Protein 2ASU (pdb70)

Sequence (229 aa):
CGKRVVGGHPGNSPWTVSLRNRQGQHFCGGSLVKEQWILTARQCFSSCHMPLTGYEVWLGTLFQNPQHGEPSLQRVPVAKMVCGPSGSQLVLLKLERSVTLNQRVALICLPPEWYVVPPGTKCEIAGWGETKGTGNDTVLNVALLNVISNQECNIKHRGRVRESEMCTEGLLAPVGACEGDYGGPLACFTHNSWVLEGIIIPNRVCARSRWPAVFTRVSVFVDWIHKVM

InterPro domains:
  IPR000001 Kringle [PF00051] (110-186)
  IPR000001 Kringle [PF00051] (191-268)
  IPR000001 Kringle [PF00051] (283-361)
  IPR000001 Kringle [PF00051] (370-448)
  IPR000001 Kringle [PS50070] (109-186)
  IPR000001 Kringle [PS50070] (190-268)
  IPR000001 Kringle [PS50070] (282-361)
  IPR000001 Kringle [PS50070] (369-448)
  IPR000001 Kringle [SM00130] (108-188)
  IPR000001 Kringle [SM00130] (189-270)
  IPR000001 Kringle [SM00130] (281-363)
  IPR000001 Kringle [SM00130] (368-450)
  IPR000001 Kringle [cd00108] (108-186)
  IPR000001 Kringle [cd00108] (188-268)
  IPR000001 Kringle [cd00108] (280-361)
  IPR000001 Kringle [cd00108] (368-449)
  IPR001254 Serine proteases, trypsin domain [PF00089] (489-704)
  IPR001254 Serine proteases, trypsin domain [PS50240] (484-709)
  IPR001254 Serine proteases, trypsin domain [SM00020] (483-704)
  IPR001254 Serine proteases, trypsin domain [cd00190] (484-707)

B-factor: mean 28.61, std 11.09, range [10.32, 64.09]

Solvent-accessible surface area: 10215 Å² total; per-residue (Å²): 106,4,76,125,1,2,36,23,107,96,17,80,6,11,0,6,0,2,2,3,30,120,131,31,104,26,54,6,1,0,0,0,11,98,59,61,14,0,0,0,0,76,82,15,12,98,44,42,167,24,101,27,107,44,30,40,0,14,3,9,12,68,102,30,103,11,74,122,73,57,130,28,21,26,97,3,40,12,50,103,22,37,33,16,55,122,49,1,39,1,0,0,3,67,2,114,129,55,9,84,77,77,99,89,0,16,26,1,14,37,4,87,80,164,57,94,4,61,84,39,20,124,4,24,0,1,2,10,4,100,10,116,84,63,44,92,29,76,29,4,6,8,6,80,4,32,4,16,40,22,151,99,0,33,126,119,26,198,54,135,13,158,151,20,19,0,0,0,78,17,37,140,59,74,27,4,19,2,46,18,0,49,0,0,1,0,1,0,107,17,146,139,32,40,17,0,2,0,0,2,8,44,46,103,58,35,19,148,43,141,31,9,27,14,6,0,19,0,0,34,19,3,63,43,0,106,162,42,62

Structure (mmCIF, N/CA/C/O backbone):
data_2ASU
#
_entry.id   2ASU
#
_cell.length_a   75.676
_cell.length_b   75.848
_cell.length_c   47.973
_cell.angle_alpha   90.00
_cell.angle_beta   90.00
_cell.angle_gamma   90.00
#
_symmetry.space_group_name_H-M   'P 21 21 21'
#
loop_
_entity.id
_entity.type
_entity.pdbx_description
1 polymer 'Hepatocyte growth factor-like protein'
2 polymer 'Hepatocyte growth factor-like protein'
3 water water
#
loop_
_atom_site.group_PDB
_atom_site.id
_atom_site.type_symbol
_atom_site.label_atom_id
_atom_site.label_alt_id
_atom_site.label_comp_id
_atom_site.label_asym_id
_atom_site.label_entity_id
_atom_site.label_seq_id
_atom_site.pdbx_PDB_ins_code
_atom_site.Cartn_x
_atom_site.Cartn_y
_atom_site.Cartn_z
_atom_site.occupancy
_atom_site.B_iso_or_equiv
_atom_site.auth_seq_id
_atom_site.auth_comp_id
_atom_site.auth_asym_id
_atom_site.auth_atom_id
_atom_site.pdbx_PDB_model_num
ATOM 1 N N . CYS A 1 4 ? 61.714 49.409 5.432 1.00 34.77 468 CYS A N 1
ATOM 2 C CA . CYS A 1 4 ? 62.145 50.868 5.507 1.00 30.69 468 CYS A CA 1
ATOM 3 C C . CYS A 1 4 ? 61.157 51.760 6.243 1.00 29.00 468 CYS A C 1
ATOM 4 O O . CYS A 1 4 ? 59.952 51.517 6.273 1.00 28.91 468 CYS A O 1
ATOM 7 N N . GLY A 1 5 ? 61.669 52.827 6.832 1.00 29.49 469 GLY A N 1
ATOM 8 C CA . GLY A 1 5 ? 60.825 53.936 7.245 1.00 33.17 469 GLY A CA 1
ATOM 9 C C . GLY A 1 5 ? 60.062 53.654 8.520 1.00 32.65 469 GLY A C 1
ATOM 10 O O . GLY A 1 5 ? 58.985 54.172 8.729 1.00 29.89 469 GLY A O 1
ATOM 11 N N . LYS A 1 6 ? 60.623 52.801 9.370 1.00 35.57 470 LYS A N 1
ATOM 12 C CA . LYS A 1 6 ? 60.069 52.587 10.696 1.00 37.59 470 LYS A CA 1
ATOM 13 C C . LYS A 1 6 ? 61.097 53.067 11.734 1.00 38.29 470 LYS A C 1
ATOM 14 O O . LYS A 1 6 ? 62.329 52.844 11.610 1.00 41.72 470 LYS A O 1
ATOM 16 N N . ARG A 1 7 ? 60.604 53.752 12.747 1.00 40.70 471 ARG A N 1
ATOM 17 C CA . ARG A 1 7 ? 61.445 54.211 13.850 1.00 45.73 471 ARG A CA 1
ATOM 18 C C . ARG A 1 7 ? 60.912 53.647 15.156 1.00 45.70 471 ARG A C 1
ATOM 19 O O . ARG A 1 7 ? 59.803 53.125 15.156 1.00 45.37 471 ARG A O 1
ATOM 27 N N . VAL B 2 1 ? 72.051 72.163 13.331 1.00 25.66 484 VAL B N 1
ATOM 28 C CA . VAL B 2 1 ? 70.615 72.564 13.225 1.00 27.24 484 VAL B CA 1
ATOM 29 C C . VAL B 2 1 ? 70.418 73.652 14.260 1.00 25.44 484 VAL B C 1
ATOM 30 O O . VAL B 2 1 ? 70.822 73.502 15.420 1.00 30.59 484 VAL B O 1
ATOM 34 N N . VAL B 2 2 ? 69.832 74.754 13.811 1.00 23.10 485 VAL B N 1
ATOM 35 C CA . VAL B 2 2 ? 69.557 75.893 14.665 1.00 24.10 485 VAL B CA 1
ATOM 36 C C . VAL B 2 2 ? 68.147 75.770 15.178 1.00 24.65 485 VAL B C 1
ATOM 37 O O . VAL B 2 2 ? 67.244 75.390 14.429 1.00 24.16 485 VAL B O 1
ATOM 41 N N . GLY B 2 3 ? 67.953 76.053 16.464 1.00 27.95 486 GLY B N 1
ATOM 42 C CA . GLY B 2 3 ? 66.612 76.128 17.037 1.00 24.67 486 GLY B CA 1
ATOM 43 C C . GLY B 2 3 ? 65.982 74.774 17.357 1.00 28.60 486 GLY B C 1
ATOM 44 O O . GLY B 2 3 ? 64.805 74.727 17.699 1.00 26.37 486 GLY B O 1
ATOM 45 N N . GLY B 2 4 ? 66.768 73.692 17.296 1.00 24.28 487 GLY B N 1
ATOM 46 C CA . GLY B 2 4 ? 66.228 72.367 17.483 1.00 22.53 487 GLY B CA 1
ATOM 47 C C . GLY B 2 4 ? 66.552 71.863 18.868 1.00 31.08 487 GLY B C 1
ATOM 48 O O . GLY B 2 4 ? 66.812 72.662 19.786 1.00 32.46 487 GLY B O 1
ATOM 49 N N . HIS B 2 5 ? 66.560 70.543 18.995 1.00 25.75 488 HIS B N 1
ATOM 50 C CA . HIS B 2 5 ? 66.853 69.879 20.251 1.00 31.10 488 HIS B CA 1
ATOM 51 C C . HIS B 2 5 ? 67.494 68.517 19.978 1.00 31.12 488 HIS B C 1
ATOM 52 O O . HIS B 2 5 ? 67.283 67.930 18.892 1.00 22.62 488 HIS B O 1
ATOM 59 N N . PRO B 2 6 ? 68.241 68.006 20.956 1.00 30.99 489 PRO B N 1
ATOM 60 C CA . PRO B 2 6 ? 68.836 66.660 20.836 1.00 32.07 489 PRO B CA 1
ATOM 61 C C . PRO B 2 6 ? 67.764 65.613 20.516 1.00 28.76 489 PRO B C 1
ATOM 62 O O . PRO B 2 6 ? 66.700 65.618 21.127 1.00 36.43 489 PRO B O 1
ATOM 66 N N . GLY B 2 7 ? 68.012 64.787 19.506 1.00 28.15 490 GLY B N 1
ATOM 67 C CA . GLY B 2 7 ? 67.073 63.750 19.128 1.00 28.86 490 GLY B CA 1
ATOM 68 C C . GLY B 2 7 ? 67.748 62.595 18.414 1.00 29.74 490 GLY B C 1
ATOM 69 O O . GLY B 2 7 ? 68.932 62.617 18.140 1.00 32.31 490 GLY B O 1
ATOM 70 N N . ASN B 2 8 ? 66.979 61.589 18.080 1.00 30.16 491 ASN B N 1
ATOM 71 C CA . ASN B 2 8 ? 67.517 60.504 17.277 1.00 35.82 491 ASN B CA 1
ATOM 72 C C . ASN B 2 8 ? 66.848 60.495 15.899 1.00 32.73 491 ASN B C 1
ATOM 73 O O . ASN B 2 8 ? 65.698 60.902 15.730 1.00 38.60 491 ASN B O 1
ATOM 78 N N . SER B 2 9 ? 67.607 60.041 14.918 1.00 27.34 492 SER B N 1
ATOM 79 C CA . SER B 2 9 ? 67.171 59.959 13.542 1.00 24.20 492 SER B CA 1
ATOM 80 C C . SER B 2 9 ? 68.007 58.824 12.981 1.00 20.47 492 SER B C 1
ATOM 81 O O . SER B 2 9 ? 69.156 59.031 12.636 1.00 27.18 492 SER B O 1
ATOM 84 N N . PRO B 2 10 ? 67.483 57.616 12.923 1.00 23.00 493 PRO B N 1
ATOM 85 C CA . PRO B 2 10 ? 68.327 56.431 12.637 1.00 22.76 493 PRO B CA 1
ATOM 86 C C . PRO B 2 10 ? 68.767 56.259 11.182 1.00 23.93 493 PRO B C 1
ATOM 87 O O . PRO B 2 10 ? 69.646 55.440 10.870 1.00 22.17 493 PRO B O 1
ATOM 91 N N . TRP B 2 11 ? 68.196 57.062 10.294 1.00 20.60 494 TRP B N 1
ATOM 92 C CA . TRP B 2 11 ? 68.614 57.139 8.887 1.00 15.61 494 TRP B CA 1
ATOM 93 C C . TRP B 2 11 ? 69.596 58.290 8.585 1.00 19.09 494 TRP B C 1
ATOM 94 O O . TRP B 2 11 ? 70.055 58.424 7.449 1.00 19.74 494 TRP B O 1
ATOM 105 N N . THR B 2 12 ? 69.915 59.141 9.560 1.00 15.48 495 THR B N 1
ATOM 106 C CA . THR B 2 12 ? 70.882 60.193 9.367 1.00 15.13 495 THR B CA 1
ATOM 107 C C . THR B 2 12 ? 72.294 59.688 9.682 1.00 18.66 495 THR B C 1
ATOM 108 O O . THR B 2 12 ? 72.469 59.034 10.683 1.00 20.88 495 THR B O 1
ATOM 112 N N . VAL B 2 13 ? 73.240 59.999 8.812 1.00 17.97 496 VAL B N 1
ATOM 113 C CA . VAL B 2 13 ? 74.646 59.557 8.935 1.00 17.07 496 VAL B CA 1
ATOM 114 C C . VAL B 2 13 ? 75.575 60.740 8.868 1.00 20.80 496 VAL B C 1
ATOM 115 O O . VAL B 2 13 ? 75.217 61.810 8.381 1.00 16.84 496 VAL B O 1
ATOM 119 N N . SER B 2 14 ? 76.792 60.563 9.391 1.00 18.01 497 SER B N 1
ATOM 120 C CA . SER B 2 14 ? 77.783 61.586 9.392 1.00 14.80 497 SER B CA 1
ATOM 121 C C . SER B 2 14 ? 78.877 61.244 8.382 1.00 22.36 497 SER B C 1
ATOM 122 O O . SER B 2 14 ? 79.428 60.13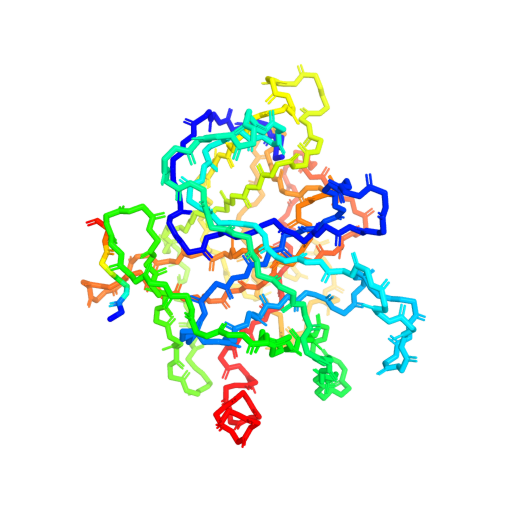6 8.430 1.00 21.65 497 SER B O 1
ATOM 125 N N . LEU B 2 15 ? 79.173 62.175 7.494 1.00 18.83 498 LEU B N 1
ATOM 126 C CA . LEU B 2 15 ? 80.255 62.038 6.511 1.00 23.98 498 LEU B CA 1
ATOM 127 C C . LEU B 2 15 ? 81.545 62.536 7.150 1.00 24.79 498 LEU B C 1
ATOM 128 O O . LEU B 2 15 ? 81.567 63.607 7.690 1.00 21.64 498 LEU B O 1
ATOM 133 N N . ARG B 2 16 ? 82.608 61.737 7.073 1.00 25.06 499 ARG B N 1
ATOM 134 C CA . ARG B 2 16 ? 83.877 62.019 7.737 1.00 26.26 499 ARG B CA 1
ATOM 135 C C . ARG B 2 16 ? 85.033 62.139 6.728 1.00 23.77 499 ARG B C 1
ATOM 136 O O . ARG B 2 16 ? 85.113 61.337 5.795 1.00 26.97 499 ARG B O 1
ATOM 144 N N . ASN B 2 17 ? 85.857 63.165 6.908 1.00 28.05 500 ASN B N 1
ATOM 145 C CA . ASN B 2 17 ? 86.956 63.474 5.998 1.00 29.77 500 ASN B CA 1
ATOM 146 C C . ASN B 2 17 ? 88.187 62.651 6.395 1.00 34.93 500 ASN B C 1
ATOM 147 O O . ASN B 2 17 ? 88.060 61.656 7.125 1.00 28.35 500 ASN B O 1
ATOM 152 N N . ARG B 2 18 ? 89.349 63.026 5.869 1.00 36.58 501 ARG B N 1
ATOM 153 C CA . ARG B 2 18 ? 90.572 62.277 6.138 1.00 41.15 501 ARG B CA 1
ATOM 154 C C . ARG B 2 18 ? 91.000 62.406 7.589 1.00 39.70 501 ARG B C 1
ATOM 155 O O . ARG B 2 18 ? 91.481 61.449 8.190 1.00 47.11 501 ARG B O 1
ATOM 163 N N . GLN B 2 19 ? 90.802 63.590 8.150 1.00 41.16 502 GLN B N 1
ATOM 164 C CA . GLN B 2 19 ? 91.115 63.846 9.557 1.00 41.11 502 GLN B CA 1
ATOM 165 C C . GLN B 2 19 ? 90.059 63.315 10.560 1.00 43.31 502 GLN B C 1
ATOM 166 O O . GLN B 2 19 ? 90.073 63.726 11.721 1.00 45.35 502 GLN B O 1
ATOM 172 N N . GLY B 2 20 ? 89.190 62.391 10.124 1.00 40.55 503 GLY B N 1
ATOM 173 C CA . GLY B 2 20 ? 88.134 61.797 10.935 1.00 37.58 503 GLY B CA 1
ATOM 174 C C . GLY B 2 20 ? 87.015 62.757 11.373 1.00 34.07 503 GLY B C 1
ATOM 175 O O . GLY B 2 20 ? 86.213 62.416 12.245 1.00 33.94 503 GLY B O 1
ATOM 176 N N . GLN B 2 21 ? 86.961 63.933 10.771 1.00 32.32 504 GLN B N 1
ATOM 177 C CA . GLN B 2 21 ? 86.037 64.982 11.170 1.00 33.09 504 GLN B CA 1
ATOM 178 C C . GLN B 2 21 ? 84.743 64.932 10.362 1.00 33.15 504 GLN B C 1
ATOM 179 O O . GLN B 2 21 ? 84.768 64.688 9.155 1.00 29.29 504 GLN B O 1
ATOM 185 N N . HIS B 2 22 ? 83.642 65.183 11.070 1.00 33.80 505 HIS B N 1
ATOM 186 C CA . HIS B 2 22 ? 82.344 65.465 10.474 1.00 28.93 505 HIS B CA 1
ATOM 187 C C . HIS B 2 22 ? 82.403 66.677 9.563 1.00 27.16 505 HIS B C 1
ATOM 188 O O . HIS B 2 22 ? 82.864 67.758 9.972 1.00 29.10 505 HIS B O 1
ATOM 195 N N . PHE B 2 23 ? 81.930 66.538 8.321 1.00 26.07 506 PHE B N 1
ATOM 196 C CA . PHE B 2 23 ? 81.771 67.692 7.415 1.00 24.17 506 PHE B CA 1
ATOM 197 C C . PHE B 2 23 ? 80.366 67.865 6.753 1.00 20.29 506 PHE B C 1
ATOM 198 O O . PHE B 2 23 ? 80.094 68.901 6.192 1.00 24.69 506 PHE B O 1
ATOM 206 N N . CYS B 2 24 ? 79.541 66.834 6.798 1.00 21.40 507 CYS B N 1
ATOM 207 C CA . CYS B 2 24 ? 78.243 66.846 6.144 1.00 21.92 507 CYS B CA 1
ATOM 208 C C . CYS B 2 24 ? 77.422 65.698 6.643 1.00 23.06 507 CYS B C 1
ATOM 209 O O . CYS B 2 24 ? 77.900 64.748 7.274 1.00 21.01 507 CYS B O 1
ATOM 212 N N . GLY B 2 25 ? 76.144 65.786 6.346 1.00 19.68 508 GLY B N 1
ATOM 213 C CA . GLY B 2 25 ? 75.226 64.753 6.681 1.00 13.47 508 GLY B CA 1
ATOM 214 C C . GLY B 2 25 ? 74.953 63.885 5.480 1.00 12.76 508 GLY B C 1
ATOM 215 O O . GLY B 2 25 ? 75.427 64.161 4.369 1.00 19.42 508 GLY B O 1
ATOM 216 N N . GLY B 2 26 ? 74.179 62.846 5.712 1.00 16.21 509 GLY B N 1
ATOM 217 C CA . GLY B 2 26 ? 73.721 61.972 4.680 1.00 16.89 509 GLY B CA 1
ATOM 218 C C . GLY B 2 26 ? 72.529 61.177 5.147 1.00 14.35 509 GLY B C 1
ATOM 219 O O . GLY B 2 26 ? 72.188 61.161 6.336 1.00 17.34 509 GLY B O 1
ATOM 220 N N . SER B 2 27 ? 71.905 60.504 4.202 1.00 14.80 510 SER B N 1
ATOM 221 C CA . SER B 2 27 ? 70.679 59.751 4.427 1.00 13.50 510 SER B CA 1
ATOM 222 C C . SER B 2 27 ? 70.827 58.283 4.004 1.00 18.44 510 SER B C 1
ATOM 223 O O . SER B 2 27 ? 71.155 58.008 2.855 1.00 15.58 510 SER B O 1
ATOM 226 N N . LEU B 2 28 ? 70.555 57.360 4.920 1.00 14.83 511 LEU B N 1
ATOM 227 C CA . LEU B 2 28 ? 70.665 55.926 4.642 1.00 20.06 511 LEU B CA 1
ATOM 228 C C . LEU B 2 28 ? 69.439 55.397 3.894 1.00 16.63 511 LEU B C 1
ATOM 229 O O . LEU B 2 28 ? 68.368 55.209 4.521 1.00 19.27 511 LEU B O 1
ATOM 234 N N . VAL B 2 29 ? 69.598 55.133 2.595 1.00 16.09 512 VAL B N 1
ATOM 235 C CA . VAL B 2 29 ? 68.538 54.658 1.689 1.00 18.80 512 VAL B CA 1
ATOM 236 C C . VAL B 2 29 ? 68.616 53.165 1.306 1.00 21.79 512 VAL B C 1
ATOM 237 O O . VAL B 2 29 ? 67.621 52.587 0.928 1.00 23.81 512 VAL B O 1
ATOM 241 N N . LYS B 2 30 ? 69.811 52.597 1.415 1.00 23.00 513 LYS B N 1
ATOM 242 C CA . LYS B 2 30 ? 70.029 51.187 1.178 1.00 30.34 513 LYS B CA 1
ATOM 243 C C . LYS B 2 30 ? 71.180 50.777 2.066 1.00 28.63 513 LYS B C 1
ATOM 244 O O . LYS B 2 30 ? 71.912 51.607 2.611 1.00 23.60 513 LYS B O 1
ATOM 250 N N . GLU B 2 31 ? 71.339 49.483 2.295 1.00 31.78 514 GLU B N 1
ATOM 251 C CA . GLU B 2 31 ? 72.329 49.080 3.284 1.00 28.54 514 GLU B CA 1
ATOM 252 C C . GLU B 2 31 ? 73.706 49.571 2.937 1.00 22.72 514 GLU B C 1
ATOM 253 O O . GLU B 2 31 ? 74.501 49.856 3.842 1.00 34.05 514 GLU B O 1
ATOM 259 N N . GLN B 2 32 ? 74.034 49.708 1.644 1.00 23.84 515 GLN B N 1
ATOM 260 C CA . GLN B 2 32 ? 75.361 50.270 1.302 1.00 25.89 515 GLN B CA 1
ATOM 261 C C . GLN B 2 32 ? 75.302 51.558 0.484 1.00 24.51 515 GLN B C 1
ATOM 262 O O . GLN B 2 32 ? 76.257 51.910 -0.183 1.00 25.02 515 GLN B O 1
ATOM 268 N N . TRP B 2 33 ? 74.200 52.309 0.604 1.00 25.59 516 TRP B N 1
ATOM 269 C CA . TRP B 2 33 ? 74.039 53.512 -0.181 1.00 20.01 516 TRP B CA 1
ATOM 270 C C . TRP B 2 33 ? 73.533 54.668 0.684 1.00 16.77 516 TRP B C 1
ATOM 271 O O . TRP B 2 33 ? 72.588 54.494 1.456 1.00 20.22 516 TRP B O 1
ATOM 282 N N . ILE B 2 34 ? 74.211 55.797 0.563 1.00 18.41 517 ILE B N 1
ATOM 283 C CA . ILE B 2 34 ? 73.883 57.044 1.271 1.00 16.57 517 ILE B CA 1
ATOM 284 C C . ILE B 2 34 ? 73.550 58.111 0.243 1.00 16.77 517 ILE B C 1
ATOM 285 O O . ILE B 2 34 ? 74.265 58.302 -0.730 1.00 17.47 517 ILE B O 1
ATOM 290 N N . LEU B 2 35 ? 72.438 58.821 0.446 1.00 17.47 518 LEU B N 1
ATOM 291 C CA . LEU B 2 35 ? 72.079 59.919 -0.421 1.00 13.20 518 LEU B CA 1
ATOM 292 C C . LEU B 2 35 ? 72.465 61.179 0.345 1.00 16.68 518 LEU B C 1
ATOM 293 O O . LEU B 2 35 ? 72.171 61.292 1.510 1.00 17.18 518 LEU B O 1
ATOM 298 N N . THR B 2 36 ? 73.138 62.097 -0.331 1.00 16.58 519 THR B N 1
ATOM 299 C CA . THR B 2 36 ? 73.683 63.349 0.228 1.00 15.74 519 THR B CA 1
ATOM 300 C C . THR B 2 36 ? 73.688 64.475 -0.810 1.00 15.60 519 THR B C 1
ATOM 301 O O . THR B 2 36 ? 73.134 64.316 -1.890 1.00 14.33 519 THR B O 1
ATOM 305 N N . ALA B 2 37 ? 74.264 65.625 -0.449 1.00 16.80 520 ALA B N 1
ATOM 306 C CA . ALA B 2 37 ? 74.225 66.837 -1.261 1.00 20.10 520 ALA B CA 1
ATOM 307 C C . ALA B 2 37 ? 75.510 66.981 -2.053 1.00 18.11 520 ALA B C 1
ATOM 308 O O . ALA B 2 37 ? 76.587 66.697 -1.583 1.00 20.61 520 ALA B O 1
ATOM 310 N N . ARG B 2 38 ? 75.361 67.483 -3.254 1.00 19.15 521 ARG B N 1
ATOM 311 C CA . ARG B 2 38 ? 76.455 67.714 -4.171 1.00 17.58 521 ARG B CA 1
ATOM 312 C C . ARG B 2 38 ? 77.398 68.772 -3.655 1.00 23.48 521 ARG B C 1
ATOM 313 O O . ARG B 2 38 ? 78.585 68.712 -3.912 1.00 22.52 521 ARG B O 1
ATOM 321 N N . GLN B 2 39 ? 76.900 69.757 -2.905 1.00 23.28 522 GLN B N 1
ATOM 322 C CA . GLN B 2 39 ? 77.742 70.832 -2.401 1.00 26.33 522 GLN B CA 1
ATOM 323 C C . GLN B 2 39 ? 78.711 70.373 -1.274 1.00 25.78 522 GLN B C 1
ATOM 324 O O . GLN B 2 39 ? 79.609 71.105 -0.896 1.00 28.50 522 GLN B O 1
ATOM 330 N N . CYS B 2 40 ? 78.554 69.164 -0.765 1.00 20.88 523 CYS B N 1
ATOM 331 C CA . CYS B 2 40 ? 79.513 68.559 0.169 1.00 23.48 523 CYS B CA 1
ATOM 332 C C . CYS B 2 40 ? 80.860 68.125 -0.471 1.00 23.55 523 CYS B C 1
ATOM 333 O O . CYS B 2 40 ? 81.753 67.692 0.237 1.00 28.35 523 CYS B O 1
ATOM 336 N N . PHE B 2 41 ? 80.980 68.213 -1.787 1.00 23.12 524 PHE B N 1
ATOM 337 C CA . PHE B 2 41 ? 82.113 67.644 -2.541 1.00 23.64 524 PHE B CA 1
ATOM 338 C C . PHE B 2 41 ? 82.699 68.694 -3.465 1.00 27.65 524 PHE B C 1
ATOM 339 O O . PHE B 2 41 ? 81.982 69.566 -3.961 1.00 24.41 524 PHE B O 1
ATOM 347 N N . SER B 2 42 ? 84.012 68.639 -3.648 1.00 28.51 525 SER B N 1
ATOM 348 C CA . SER B 2 42 ? 84.713 69.649 -4.450 1.00 30.91 525 SER B CA 1
ATOM 349 C C . SER B 2 42 ? 84.563 69.375 -5.942 1.00 33.91 525 SER B C 1
ATOM 350 O O . SER B 2 42 ? 84.724 70.290 -6.752 1.00 33.94 525 SER B O 1
ATOM 353 N N . SER B 2 43 ? 84.305 68.116 -6.305 1.00 27.97 526 SER B N 1
ATOM 354 C CA . SER B 2 43 ? 84.076 67.711 -7.688 1.00 28.41 526 SER B CA 1
ATOM 355 C C . SER B 2 43 ? 83.413 66.351 -7.688 1.00 26.19 526 SER B C 1
ATOM 356 O O . SER B 2 43 ? 83.270 65.736 -6.626 1.00 31.64 526 SER B O 1
ATOM 359 N N . CYS B 2 44 ? 83.020 65.880 -8.868 1.00 27.44 527 CYS B N 1
ATOM 360 C CA . CYS B 2 44 ? 82.387 64.582 -9.010 1.00 30.81 527 CYS B CA 1
ATOM 361 C C . CYS B 2 44 ? 83.421 63.453 -9.083 1.00 33.77 527 CYS B C 1
ATOM 362 O O . CYS B 2 44 ? 83.062 62.287 -9.115 1.00 33.25 527 CYS B O 1
ATOM 365 N N . HIS B 2 45 ? 84.687 63.825 -9.118 1.00 32.67 528 HIS B N 1
ATOM 366 C CA . HIS B 2 45 ? 85.785 62.865 -9.154 1.00 36.57 528 HIS B CA 1
ATOM 367 C C . HIS B 2 45 ? 86.750 63.189 -8.018 1.00 36.43 528 HIS B C 1
ATOM 368 O O . HIS B 2 45 ? 87.965 63.078 -8.150 1.00 36.10 528 HIS B O 1
ATOM 375 N N . MET B 2 46 ? 86.182 63.592 -6.881 1.00 34.78 529 MET B N 1
ATOM 376 C CA . MET B 2 46 ? 86.958 64.015 -5.724 1.00 33.95 529 MET B CA 1
ATOM 377 C C . MET B 2 46 ? 87.790 62.824 -5.169 1.00 30.94 529 MET B C 1
ATOM 378 O O . MET B 2 46 ? 87.293 61.694 -5.080 1.00 27.27 529 MET B O 1
ATOM 383 N N . PRO B 2 47 ? 89.053 63.058 -4.823 1.00 31.70 530 PRO B N 1
ATOM 384 C CA . PRO B 2 47 ? 89.840 61.997 -4.170 1.00 31.30 530 PRO B CA 1
ATOM 385 C C . PRO B 2 47 ? 89.274 61.696 -2.793 1.00 28.58 530 PRO B C 1
ATOM 386 O O . PRO B 2 47 ? 89.342 62.573 -1.915 1.00 35.54 530 PRO B O 1
ATOM 390 N N . LEU B 2 48 ? 88.644 60.534 -2.644 1.00 25.39 531 LEU B N 1
ATOM 391 C CA . LEU B 2 48 ? 87.920 60.200 -1.409 1.00 24.58 531 LEU B CA 1
ATOM 392 C C . LEU B 2 48 ? 88.668 59.193 -0.555 1.00 24.67 531 LEU B C 1
ATOM 393 O O . LEU B 2 48 ? 88.050 58.481 0.255 1.00 27.54 531 LEU B O 1
ATOM 398 N N . THR B 2 49 ? 89.988 59.083 -0.793 1.00 27.37 532 THR B N 1
ATOM 399 C CA . THR B 2 49 ? 90.862 58.335 0.098 1.00 27.40 532 THR B CA 1
ATOM 400 C C . THR B 2 49 ? 90.714 58.812 1.516 1.00 20.69 532 THR B C 1
ATOM 401 O O . THR B 2 49 ? 90.781 60.042 1.795 1.00 30.12 532 THR B O 1
ATOM 405 N N . GLY B 2 50 ? 90.542 57.887 2.419 1.00 26.36 533 GLY B N 1
ATOM 406 C CA . GLY B 2 50 ? 90.408 58.230 3.838 1.00 28.55 533 GLY B CA 1
ATOM 407 C C . GLY B 2 50 ? 89.007 58.659 4.303 1.00 37.12 533 GLY B C 1
ATOM 408 O O . GLY B 2 50 ? 88.821 58.989 5.498 1.00 30.91 533 GLY B O 1
ATOM 409 N N . TYR B 2 51 ? 88.010 58.625 3.410 1.00 35.16 534 TYR B N 1
ATOM 410 C CA . TYR B 2 51 ? 86.658 59.120 3.790 1.00 31.36 534 TYR B CA 1
ATOM 411 C C . TYR B 2 51 ? 85.794 57.989 4.320 1.00 25.81 534 TYR B C 1
ATOM 412 O O . TYR B 2 51 ? 85.801 56.845 3.811 1.00 29.62 534 TYR B O 1
ATOM 421 N N . GLU B 2 52 ? 85.028 58.257 5.376 1.00 27.78 535 GLU B N 1
ATOM 422 C CA . GLU B 2 52 ? 84.121 57.263 5.885 1.00 24.95 535 GLU B CA 1
ATOM 423 C C . GLU B 2 52 ? 82.738 57.850 6.177 1.00 21.83 535 GLU B C 1
ATOM 424 O O . GLU B 2 52 ? 82.589 59.066 6.176 1.00 22.82 535 GLU B O 1
ATOM 430 N N . VAL B 2 53 ? 81.801 56.956 6.419 1.00 26.06 536 VAL B N 1
ATOM 431 C CA . VAL B 2 53 ? 80.443 57.305 6.901 1.00 27.58 536 VAL B CA 1
ATOM 432 C C . VAL B 2 53 ? 80.293 56.639 8.251 1.00 25.42 536 VAL B C 1
ATOM 433 O O . VAL B 2 53 ? 80.537 55.450 8.361 1.00 26.64 536 VAL B O 1
ATOM 437 N N . TRP B 2 54 ? 79.922 57.417 9.268 1.00 22.39 537 TRP B N 1
ATOM 438 C CA . TRP B 2 54 ? 79.704 56.896 10.603 1.00 25.18 537 TRP B CA 1
ATOM 439 C C . TRP B 2 54 ? 78.213 56.987 10.947 1.00 29.35 537 TRP B C 1
ATOM 440 O O . TRP B 2 54 ? 77.572 57.975 10.588 1.00 21.60 537 TRP B O 1
ATOM 451 N N . LEU B 2 55 ? 77.703 55.944 11.607 1.00 26.22 538 LEU B N 1
ATOM 452 C CA . LEU B 2 55 ? 76.296 55.692 11.868 1.00 26.16 538 LEU B CA 1
ATOM 453 C C . LEU B 2 55 ? 76.126 55.164 13.290 1.00 32.02 538 LEU B C 1
ATOM 454 O O . LEU B 2 55 ? 77.066 54.547 13.856 1.00 30.31 538 LEU B O 1
ATOM 459 N N . GLY B 2 56 ? 74.923 55.350 13.852 1.00 31.11 539 GLY B N 1
ATOM 460 C CA . GLY B 2 56 ? 74.516 54.630 15.069 1.00 34.53 539 GLY B CA 1
ATOM 461 C C . GLY B 2 56 ? 74.828 55.276 16.410 1.00 37.28 539 GLY B C 1
ATOM 462 O O . GLY B 2 56 ? 74.539 54.708 17.457 1.00 32.78 539 GLY B O 1
ATOM 463 N N . THR B 2 57 ? 75.390 56.476 16.378 1.00 35.22 540 THR B N 1
ATOM 464 C CA . THR B 2 57 ? 75.660 57.259 17.580 1.00 37.39 540 THR B CA 1
ATOM 465 C C . THR B 2 57 ? 75.043 58.680 17.519 1.00 35.06 540 THR B C 1
ATOM 466 O O . THR B 2 57 ? 75.040 59.313 16.479 1.00 33.84 540 THR B O 1
ATOM 470 N N . LEU B 2 58 ? 74.565 59.176 18.656 1.00 35.79 541 LEU B N 1
ATOM 471 C CA . LEU B 2 58 ? 74.045 60.547 18.746 1.00 33.74 541 LEU B CA 1
ATOM 472 C C . LEU B 2 58 ? 75.173 61.550 18.800 1.00 33.74 541 LEU B C 1
ATOM 473 O O . LEU B 2 58 ? 74.982 62.729 18.507 1.00 24.00 541 LEU B O 1
ATOM 478 N N . PHE B 2 59 ? 76.376 61.097 19.139 1.00 30.55 542 PHE B N 1
ATOM 479 C CA . PHE B 2 59 ? 77.471 62.044 19.323 1.00 31.43 542 PHE B CA 1
ATOM 480 C C . PHE B 2 59 ? 78.184 62.353 18.036 1.00 30.55 542 PHE B C 1
ATOM 481 O O . PHE B 2 59 ? 78.365 61.502 17.192 1.00 34.13 542 PHE B O 1
ATOM 489 N N . GLN B 2 60 ? 78.651 63.576 17.901 1.00 26.76 543 GLN B N 1
ATOM 490 C CA . GLN B 2 60 ? 79.438 63.913 16.763 1.00 32.71 543 GLN B CA 1
ATOM 491 C C . GLN B 2 60 ? 80.815 63.266 16.869 1.00 37.80 543 GLN B C 1
ATOM 492 O O . GLN B 2 60 ? 81.370 62.844 15.863 1.00 37.73 543 GLN B O 1
ATOM 498 N N . ASN B 2 61 ? 81.356 63.203 18.086 1.00 38.20 544 ASN B N 1
ATOM 499 C CA . ASN B 2 61 ? 82.674 62.616 18.314 1.00 41.96 544 ASN B CA 1
ATOM 500 C C . ASN B 2 61 ? 82.601 61.513 19.372 1.00 37.04 544 ASN B C 1
ATOM 501 O O . ASN B 2 61 ? 82.895 61.740 20.530 1.00 40.98 544 ASN B O 1
ATOM 506 N N . PRO B 2 62 ? 82.144 60.334 18.973 1.00 39.14 545 PRO B N 1
ATOM 507 C CA . PRO B 2 62 ? 81.941 59.238 19.911 1.00 42.46 545 PRO B CA 1
ATOM 508 C C . PRO B 2 62 ? 83.281 58.583 20.310 1.00 48.52 545 PRO B C 1
ATOM 509 O O . PRO B 2 62 ? 84.264 58.666 19.552 1.00 50.36 545 PRO B O 1
ATOM 513 N N . GLN B 2 63 ? 83.318 57.972 21.493 1.00 50.17 546 GLN B N 1
ATOM 514 C CA . GLN B 2 63 ? 84.456 57.138 21.896 1.00 52.83 546 GLN B CA 1
ATOM 515 C C . GLN B 2 63 ? 84.512 55.953 20.930 1.00 53.17 546 GLN B C 1
ATOM 516 O O . GLN B 2 63 ? 83.485 55.360 20.610 1.00 51.85 546 GLN B O 1
ATOM 518 N N . HIS B 2 64 ? 85.703 55.612 20.450 1.00 59.15 547 HIS B N 1
ATOM 519 C CA . HIS B 2 64 ? 85.806 54.695 19.302 1.00 59.71 547 HIS B CA 1
ATOM 520 C C . HIS B 2 64 ? 85.341 53.264 19.625 1.00 59.98 547 HIS B C 1
ATOM 521 O O . HIS B 2 64 ? 84.979 52.509 18.711 1.00 64.06 547 HIS B O 1
ATOM 528 N N . GLY B 2 65 ? 85.309 52.915 20.919 1.00 57.36 548 GLY B N 1
ATOM 529 C CA . GLY B 2 65 ? 84.768 51.645 21.363 1.00 52.70 548 GLY B CA 1
ATOM 530 C C . GLY B 2 65 ? 83.261 51.589 21.500 1.00 53.11 548 GLY B C 1
ATOM 531 O O . GLY B 2 65 ? 82.720 50.581 21.943 1.00 52.52 548 GLY B O 1
ATOM 532 N N . GLU B 2 66 ? 82.576 52.659 21.096 1.00 51.65 549 GLU B N 1
ATOM 533 C CA . GLU B 2 66 ? 81.139 52.802 21.283 1.00 51.03 549 GLU B CA 1
ATOM 534 C C . GLU B 2 66 ? 80.377 51.664 20.607 1.00 47.80 549 GLU B C 1
ATOM 535 O O . GLU B 2 66 ? 80.446 51.524 19.395 1.00 48.16 549 GLU B O 1
ATOM 541 N N . PRO B 2 67 ? 79.668 50.843 21.381 1.00 48.83 550 PRO B N 1
ATOM 542 C CA . PRO B 2 67 ? 78.991 49.653 20.839 1.00 46.31 550 PRO B CA 1
ATOM 543 C C . PRO B 2 67 ? 78.106 49.825 19.594 1.00 48.64 550 PRO B C 1
ATOM 544 O O . PRO B 2 67 ? 78.114 48.943 18.719 1.00 42.57 550 PRO B O 1
ATOM 548 N N . SER B 2 68 ? 77.360 50.924 19.506 1.00 41.57 551 SER B N 1
ATOM 549 C CA . SER B 2 68 ? 76.365 51.060 18.443 1.00 41.00 551 SER B CA 1
ATOM 550 C C . SER B 2 68 ? 76.950 51.739 17.201 1.00 40.37 551 SER B C 1
ATOM 551 O O . SER B 2 68 ? 76.324 51.702 16.123 1.00 33.08 551 SER B O 1
ATOM 554 N N . LEU B 2 69 ? 78.126 52.358 17.365 1.00 33.16 552 LEU B N 1
ATOM 555 C CA . LEU B 2 69 ? 78.848 52.981 16.267 1.00 38.71 552 LEU B CA 1
ATOM 556 C C . LEU B 2 69 ? 79.237 51.985 15.183 1.00 40.24 552 LEU B C 1
ATOM 557 O O . LEU B 2 69 ? 79.864 50.958 15.477 1.00 34.37 552 LEU B O 1
ATOM 562 N N . GLN B 2 70 ? 78.829 52.277 13.944 1.00 38.73 553 GLN B N 1
ATOM 563 C CA . GLN B 2 70 ? 79.365 51.623 12.753 1.00 33.56 553 GLN B CA 1
ATOM 564 C C . GLN B 2 70 ? 80.187 52.635 11.974 1.00 40.25 553 GLN B C 1
ATOM 565 O O . GLN B 2 70 ? 79.800 53.824 11.807 1.00 32.46 553 GLN B O 1
ATOM 571 N N . ARG B 2 71 ? 81.369 52.206 11.543 1.00 34.76 554 ARG B N 1
ATOM 572 C CA . ARG B 2 71 ? 82.177 53.060 10.687 1.00 33.52 554 ARG B CA 1
ATOM 573 C C . ARG B 2 71 ? 82.492 52.311 9.403 1.00 36.61 554 ARG B C 1
ATOM 574 O O . ARG B 2 71 ? 82.959 51.156 9.435 1.00 32.93 554 ARG B O 1
ATOM 582 N N . VAL B 2 72 ? 82.173 52.937 8.270 1.00 32.48 555 VAL B N 1
ATOM 583 C CA . VAL B 2 72 ? 82.296 52.276 6.986 1.00 29.00 555 VAL B CA 1
ATOM 584 C C . VAL B 2 72 ? 83.035 53.182 5.984 1.00 34.92 555 VAL B C 1
ATOM 585 O O . VAL B 2 72 ? 82.676 54.353 5.771 1.00 24.43 555 VAL B O 1
ATOM 589 N N . PRO B 2 73 ? 84.099 52.666 5.365 1.00 27.51 556 PRO B N 1
ATOM 590 C CA . PRO B 2 73 ? 84.740 53.426 4.294 1.00 25.77 556 PRO B CA 1
ATOM 591 C C . PRO B 2 73 ? 83.832 53.673 3.084 1.00 22.47 556 PRO B C 1
ATOM 592 O O . PRO B 2 73 ? 83.005 52.858 2.782 1.00 23.62 556 PRO B O 1
ATOM 596 N N . VAL B 2 74 ? 84.007 54.825 2.448 1.00 24.14 557 VAL B N 1
ATOM 597 C CA . VAL B 2 74 ? 83.327 55.175 1.206 1.00 23.08 557 VAL B CA 1
ATOM 598 C C . VAL B 2 74 ? 84.044 54.473 0.065 1.00 24.12 557 VAL B C 1
ATOM 599 O O . VAL B 2 74 ? 85.263 54.545 -0.017 1.00 30.16 557 VAL B O 1
ATOM 603 N N . ALA B 2 75 ? 83.281 53.766 -0.735 1.00 21.28 558 ALA B N 1
ATOM 604 C CA . ALA B 2 75 ? 83.767 53.102 -1.956 1.00 29.68 558 ALA B CA 1
ATOM 605 C C . ALA B 2 75 ? 83.833 54.084 -3.135 1.00 32.09 558 ALA B C 1
ATOM 606 O O . ALA B 2 75 ? 84.850 54.197 -3.842 1.00 29.94 558 ALA B O 1
ATOM 608 N N . LYS B 2 76 ? 82.759 54.825 -3.371 1.00 26.09 559 LYS B N 1
ATOM 609 C CA . LYS B 2 76 ? 82.761 55.764 -4.465 1.00 26.61 559 LYS B CA 1
ATOM 610 C C . LYS B 2 76 ? 81.598 56.740 -4.382 1.00 22.93 559 LYS B C 1
ATOM 611 O O . LYS B 2 76 ? 80.611 56.442 -3.717 1.00 25.26 559 LYS B O 1
ATOM 617 N N . MET B 2 77 ? 81.709 57.820 -5.145 1.00 23.31 560 MET B N 1
ATOM 618 C CA . MET B 2 77 ? 80.657 58.797 -5.290 1.00 23.20 560 MET B CA 1
ATOM 619 C C . MET B 2 77 ? 80.065 58.748 -6.698 1.00 26.68 560 MET B C 1
ATOM 620 O O . MET B 2 77 ? 80.753 58.486 -7.682 1.00 24.88 560 MET B O 1
ATOM 625 N N . VAL B 2 78 ? 78.766 59.008 -6.790 1.00 22.98 561 VAL B N 1
ATOM 626 C CA . VAL B 2 78 ? 78.081 59.111 -8.052 1.00 18.67 561 VAL B CA 1
ATOM 627 C C . VAL B 2 78 ? 77.277 60.383 -8.059 1.00 23.65 561 VAL B C 1
ATOM 628 O O . VAL B 2 78 ? 76.340 60.497 -7.287 1.00 23.19 561 VAL B O 1
ATOM 632 N N . CYS B 2 79 ? 77.661 61.338 -8.889 1.00 23.32 562 CYS B N 1
ATOM 633 C CA . CYS B 2 79 ? 76.925 62.606 -8.968 1.00 28.72 562 CYS B CA 1
ATOM 634 C C . CYS B 2 79 ? 75.579 62.443 -9.663 1.00 24.50 562 CYS B C 1
ATOM 635 O O . CYS B 2 79 ? 75.431 61.731 -10.643 1.00 23.10 562 CYS B O 1
ATOM 638 N N . GLY B 2 80 ? 74.581 63.134 -9.152 1.00 23.91 563 GLY B N 1
ATOM 639 C CA . GLY B 2 80 ? 73.247 63.080 -9.699 1.00 21.21 563 GLY B CA 1
ATOM 640 C C . GLY B 2 80 ? 73.110 63.939 -10.932 1.00 21.82 563 GLY B C 1
ATOM 641 O O . GLY B 2 80 ? 74.042 64.675 -11.292 1.00 22.83 563 GLY B O 1
ATOM 642 N N . PRO B 2 81 ? 71.957 63.870 -11.575 1.00 24.11 564 PRO B N 1
ATOM 643 C CA . PRO B 2 81 ? 71.717 64.695 -12.756 1.00 29.19 564 PRO B CA 1
ATOM 644 C C . PRO B 2 81 ? 71.906 66.182 -12.506 1.00 26.82 564 PRO B C 1
ATOM 645 O O . PRO B 2 81 ? 71.745 66.704 -11.397 1.00 22.59 564 PRO B O 1
ATOM 649 N N . SER B 2 82 ? 72.271 66.890 -13.570 1.00 30.21 565 SER B N 1
ATOM 650 C CA . SER B 2 82 ? 72.343 68.345 -13.510 1.00 30.35 565 SER B CA 1
ATOM 651 C C . SER B 2 82 ? 71.082 68.978 -12.867 1.00 24.10 565 SER B C 1
ATOM 652 O O . SER B 2 82 ? 69.940 68.633 -13.190 1.00 28.55 565 SER B O 1
ATOM 655 N N . GLY B 2 83 ? 71.318 69.876 -11.921 1.00 27.91 566 GLY B N 1
ATOM 656 C CA . GLY B 2 83 ? 70.259 70.537 -11.206 1.00 27.10 566 GLY B CA 1
ATOM 657 C C . GLY B 2 83 ? 69.685 69.714 -10.049 1.00 27.57 566 GLY B C 1
ATOM 658 O O . GLY B 2 83 ? 68.851 70.237 -9.344 1.00 23.57 566 GLY B O 1
ATOM 659 N N . SER B 2 84 ? 70.123 68.468 -9.836 1.00 20.45 567 SER B N 1
ATOM 660 C CA . SER B 2 84 ? 69.601 67.630 -8.726 1.00 19.98 567 SER B CA 1
ATOM 661 C C . SER B 2 84 ? 70.144 68.045 -7.360 1.00 18.63 567 SER B C 1
ATOM 662 O O . SER B 2 84 ? 69.472 67.845 -6.333 1.00 21.65 567 SER B O 1
ATOM 665 N N . GLN B 2 85 ? 71.350 68.588 -7.344 1.00 19.29 568 GLN B N 1
ATOM 666 C CA . GLN B 2 85 ? 72.076 68.883 -6.112 1.00 20.19 568 GLN B CA 1
ATOM 667 C C . GLN B 2 85 ? 72.307 67.637 -5.249 1.00 17.33 568 GLN B C 1
ATOM 668 O O . GLN B 2 85 ? 72.562 67.778 -4.056 1.00 17.19 568 GLN B O 1
ATOM 674 N N . LEU B 2 86 ? 72.311 66.463 -5.884 1.00 20.19 569 LEU B N 1
ATOM 675 C CA . LEU B 2 86 ? 72.452 65.144 -5.232 1.00 15.58 569 LEU B CA 1
ATOM 676 C C . LEU B 2 86 ? 73.741 64.405 -5.608 1.00 21.37 569 LEU B C 1
ATOM 677 O O . LEU B 2 86 ? 74.266 64.570 -6.718 1.00 20.32 569 LEU B O 1
ATOM 682 N N . VAL B 2 87 ? 74.212 63.627 -4.633 1.00 16.83 570 VAL B N 1
ATOM 683 C CA . VAL B 2 87 ? 75.299 62.640 -4.758 1.00 19.11 570 VAL B CA 1
ATOM 684 C C . VAL B 2 87 ? 74.857 61.376 -4.031 1.00 19.88 570 VAL B C 1
ATOM 685 O O . VAL B 2 87 ? 74.280 61.434 -2.900 1.00 19.04 570 VAL B O 1
ATOM 689 N N . LEU B 2 88 ? 75.083 60.223 -4.666 1.00 17.44 571 LEU B N 1
ATOM 690 C CA . LEU B 2 88 ? 75.009 58.952 -3.997 1.00 16.08 571 LEU B CA 1
ATOM 691 C C . LEU B 2 88 ? 76.414 58.448 -3.631 1.00 24.67 571 LEU B C 1
ATOM 692 O O . LEU B 2 88 ? 77.323 58.484 -4.482 1.00 19.31 571 LEU B O 1
ATOM 697 N N . LEU B 2 89 ? 76.568 57.996 -2.387 1.00 20.44 572 LEU B N 1
ATOM 698 C CA . LEU B 2 89 ? 77.808 57.351 -1.949 1.00 24.12 572 LEU B CA 1
ATOM 699 C C . LEU B 2 89 ? 77.546 55.893 -1.753 1.00 22.52 572 LEU B C 1
ATOM 700 O O . LEU B 2 89 ? 76.583 55.489 -1.106 1.00 21.45 572 LEU B O 1
ATOM 705 N N . LYS B 2 90 ? 78.385 55.063 -2.375 1.00 23.94 573 LYS B N 1
ATOM 706 C CA . LYS B 2 90 ? 78.398 53.650 -2.101 1.00 23.71 573 LYS B CA 1
ATOM 707 C C . LYS B 2 90 ? 79.449 53.351 -1.013 1.00 19.16 573 LYS B C 1
ATOM 708 O O . LYS B 2 90 ? 80.525 53.928 -1.024 1.00 26.53 573 LYS B O 1
ATOM 714 N N . LEU B 2 91 ? 79.103 52.485 -0.081 1.00 22.17 574 LEU B N 1
ATOM 715 C CA . LEU B 2 91 ? 79.917 52.171 1.067 1.00 23.09 574 LEU B CA 1
ATOM 716 C C . LEU B 2 91 ? 80.660 50.873 0.676 1.00 24.89 574 LEU B C 1
ATOM 717 O O . LEU B 2 91 ? 80.155 50.077 -0.099 1.00 23.19 574 LEU B O 1
ATOM 722 N N . GLU B 2 92 ? 81.844 50.704 1.266 1.00 32.41 575 GLU B N 1
ATOM 723 C CA . GLU B 2 92 ? 82.711 49.559 0.971 1.00 36.16 575 GLU B CA 1
ATOM 724 C C . GLU B 2 92 ? 82.091 48.298 1.528 1.00 39.38 575 GLU B C 1
ATOM 725 O O . GLU B 2 92 ? 82.422 47.195 1.118 1.00 42.48 575 GLU B O 1
ATOM 731 N N . ARG B 2 93 ? 81.185 48.470 2.479 1.00 40.36 576 ARG B N 1
ATOM 732 C CA . ARG B 2 93 ? 80.459 47.377 3.092 1.00 35.61 576 ARG B CA 1
ATOM 733 C C . ARG B 2 93 ? 79.010 47.768 3.422 1.00 42.57 576 ARG B C 1
ATOM 734 O O . ARG B 2 93 ? 78.752 48.925 3.658 1.00 33.79 576 ARG B O 1
ATOM 742 N N . SER B 2 94 ? 78.104 46.787 3.447 1.00 36.92 577 SER B N 1
ATOM 743 C CA . SER B 2 94 ? 76.708 46.967 3.873 1.00 44.20 577 SER B CA 1
ATOM 744 C C . SER B 2 94 ? 76.582 47.117 5.372 1.00 42.33 577 SER B C 1
ATOM 745 O O . SER B 2 94 ? 77.044 46.263 6.118 1.00 46.38 577 SER B O 1
ATOM 748 N N . VAL B 2 95 ? 75.940 48.197 5.818 1.00 38.72 578 VAL B N 1
ATOM 749 C CA . VAL B 2 95 ? 75.728 48.447 7.241 1.00 31.87 578 VAL B CA 1
ATOM 750 C C . VAL B 2 95 ? 74.776 47.389 7.820 1.00 28.75 578 VAL B C 1
ATOM 751 O O . VAL B 2 95 ? 74.076 46.708 7.084 1.00 40.22 578 VAL B O 1
ATOM 755 N N . THR B 2 96 ? 74.760 47.259 9.137 1.00 33.95 579 THR B N 1
ATOM 756 C CA . THR B 2 96 ? 73.845 46.343 9.814 1.00 40.01 579 THR B CA 1
ATOM 757 C C . THR B 2 96 ? 72.655 47.118 10.424 1.00 32.06 579 THR B C 1
ATOM 758 O O . THR B 2 96 ? 72.830 48.071 11.170 1.00 30.22 579 THR B O 1
ATOM 762 N N . LEU B 2 97 ? 71.447 46.706 10.083 1.00 42.24 580 LEU B N 1
ATOM 763 C CA . LEU B 2 97 ? 70.257 47.452 10.516 1.00 36.93 580 LEU B CA 1
ATOM 764 C C . LEU B 2 97 ? 69.836 46.973 11.893 1.00 43.10 580 LEU B C 1
ATOM 765 O O . LEU B 2 97 ? 69.809 45.763 12.168 1.00 42.04 580 LEU B O 1
ATOM 770 N N . ASN B 2 98 ? 69.540 47.928 12.764 1.00 40.80 581 ASN B N 1
ATOM 771 C CA . ASN B 2 98 ? 69.009 47.632 14.087 1.00 43.70 581 ASN B CA 1
ATOM 772 C C . ASN B 2 98 ? 68.097 48.802 14.552 1.00 46.17 581 ASN B C 1
ATOM 773 O O . ASN B 2 98 ? 67.537 49.518 13.698 1.00 39.44 581 ASN B O 1
ATOM 778 N N . GLN B 2 99 ? 67.924 48.979 15.870 1.00 46.09 582 GLN B N 1
ATOM 779 C CA . GLN B 2 99 ? 67.052 50.034 16.404 1.00 47.54 582 GLN B CA 1
ATOM 780 C C . GLN B 2 99 ? 67.680 51.427 16.281 1.00 46.70 582 GLN B C 1
ATOM 781 O O . GLN B 2 99 ? 66.998 52.441 16.408 1.00 49.97 582 GLN B O 1
ATOM 783 N N . ARG B 2 100 ? 68.985 51.474 16.031 1.00 43.05 583 ARG B N 1
ATOM 784 C CA . ARG B 2 100 ? 69.730 52.736 15.928 1.00 40.73 583 ARG B CA 1
ATOM 785 C C . ARG B 2 100 ? 70.109 53.123 14.492 1.00 35.23 583 ARG B C 1
ATOM 786 O O . ARG B 2 100 ? 70.622 54.222 14.243 1.00 33.71 583 ARG B O 1
ATOM 794 N N . VAL B 2 101 ? 69.945 52.182 13.574 1.00 32.61 584 VAL B N 1
ATOM 795 C CA . VAL B 2 101 ? 70.359 52.353 12.200 1.00 29.66 584 VAL B CA 1
ATOM 796 C C . VAL B 2 101 ? 69.293 51.746 11.352 1.00 30.51 584 VAL B C 1
ATOM 797 O O . VAL B 2 101 ? 69.112 50.549 11.354 1.00 31.47 584 VAL B O 1
ATOM 801 N N . ALA B 2 102 ? 68.556 52.596 10.620 1.00 24.18 585 ALA B N 1
ATOM 802 C CA . ALA B 2 102 ? 67.399 52.155 9.879 1.00 22.92 585 ALA B CA 1
ATOM 803 C C . ALA B 2 102 ? 67.378 52.850 8.509 1.00 23.92 585 ALA B C 1
ATOM 804 O O . ALA B 2 102 ? 67.787 54.006 8.400 1.00 19.93 585 ALA B O 1
ATOM 806 N N . LEU B 2 103 ? 66.864 52.149 7.510 1.00 21.18 586 LEU B N 1
ATOM 807 C CA . LEU B 2 103 ? 66.683 52.705 6.186 1.00 19.59 586 LEU B CA 1
ATOM 808 C C . LEU B 2 103 ? 65.468 53.639 6.230 1.00 18.41 586 LEU B C 1
ATOM 809 O O . LEU B 2 103 ? 64.484 53.316 6.854 1.00 20.07 586 LEU B O 1
ATOM 814 N N . ILE B 2 104 ? 65.542 54.751 5.501 1.00 19.60 587 ILE B N 1
ATOM 815 C CA . ILE B 2 104 ? 64.377 55.579 5.257 1.00 17.50 587 ILE B CA 1
ATOM 816 C C . ILE B 2 104 ? 63.836 55.238 3.879 1.00 20.13 587 ILE B C 1
ATOM 817 O O . ILE B 2 104 ? 64.599 54.969 2.927 1.00 21.60 587 ILE B O 1
ATOM 822 N N . CYS B 2 105 ? 62.506 55.248 3.741 1.00 17.88 588 CYS B N 1
ATOM 823 C CA . CYS B 2 105 ? 61.873 54.940 2.455 1.00 19.17 588 CYS B CA 1
ATOM 824 C C . CYS B 2 105 ? 62.079 56.015 1.398 1.00 21.65 588 CYS B C 1
ATOM 825 O O . CYS B 2 105 ? 62.179 57.178 1.717 1.00 19.06 588 CYS B O 1
ATOM 828 N N . LEU B 2 106 ? 62.151 55.628 0.137 1.00 18.73 589 LEU B N 1
ATOM 829 C CA . LEU B 2 106 ? 62.159 56.584 -0.977 1.00 18.83 589 LEU B CA 1
ATOM 830 C C . LEU B 2 106 ? 60.740 56.837 -1.442 1.00 18.58 589 LEU B C 1
ATOM 831 O O . LEU B 2 106 ? 59.855 55.923 -1.389 1.00 19.55 589 LEU B O 1
ATOM 836 N N . PRO B 2 107 ? 60.464 58.072 -1.837 1.00 16.59 590 PRO B N 1
ATOM 837 C CA . PRO B 2 107 ? 59.141 58.425 -2.313 1.00 14.82 590 PRO B CA 1
ATOM 838 C C . PRO B 2 107 ? 58.886 57.850 -3.735 1.00 19.49 590 PRO B C 1
ATOM 839 O O . PRO B 2 107 ? 59.875 57.575 -4.447 1.00 16.84 590 PRO B O 1
ATOM 843 N N . PRO B 2 108 ? 57.630 57.778 -4.137 1.00 23.10 591 PRO B N 1
ATOM 844 C CA . PRO B 2 108 ? 57.268 57.455 -5.524 1.00 26.58 591 PRO B CA 1
ATOM 845 C C . PRO B 2 108 ? 57.656 58.591 -6.463 1.00 21.09 591 PRO B C 1
ATOM 846 O O . PRO B 2 108 ? 57.719 59.773 -6.086 1.00 21.13 591 PRO B O 1
ATOM 850 N N . GLU B 2 109 ? 58.032 58.218 -7.682 1.00 20.65 592 GLU B N 1
ATOM 851 C CA . GLU B 2 109 ? 58.471 59.179 -8.655 1.00 18.66 592 GLU B CA 1
ATOM 852 C C . GLU B 2 109 ? 57.419 60.255 -8.866 1.00 21.53 592 GLU B C 1
ATOM 853 O O . GLU B 2 109 ? 56.208 59.947 -8.963 1.00 21.47 592 GLU B O 1
ATOM 859 N N . TRP B 2 110 ? 57.877 61.510 -8.896 1.00 20.34 593 TRP B N 1
ATOM 860 C CA . TRP B 2 110 ? 57.042 62.712 -9.098 1.00 19.19 593 TRP B CA 1
ATOM 861 C C . TRP B 2 110 ? 56.052 63.073 -7.943 1.00 22.77 593 TRP B C 1
ATOM 862 O O . TRP B 2 110 ? 55.191 63.936 -8.112 1.00 23.40 593 TRP B O 1
ATOM 873 N N . TYR B 2 111 ? 56.100 62.355 -6.839 1.00 19.70 594 TYR B N 1
ATOM 874 C CA . TYR B 2 111 ? 55.192 62.589 -5.723 1.00 21.91 594 TYR B CA 1
ATOM 875 C C . TYR B 2 111 ? 55.410 63.986 -5.134 1.00 23.42 594 TYR B C 1
ATOM 876 O O . TYR B 2 111 ? 56.528 64.429 -4.995 1.00 18.56 594 TYR B O 1
ATOM 885 N N . VAL B 2 112 ? 54.307 64.697 -4.842 1.00 21.44 595 VAL B N 1
ATOM 886 C CA . VAL B 2 112 ? 54.365 66.020 -4.212 1.00 19.83 595 VAL B CA 1
ATOM 887 C C . VAL B 2 112 ? 53.831 65.899 -2.763 1.00 23.95 595 VAL B C 1
ATOM 888 O O . VAL B 2 112 ? 52.637 65.595 -2.498 1.00 17.30 595 VAL B O 1
ATOM 892 N N . VAL B 2 113 ? 54.715 66.137 -1.807 1.00 18.82 596 VAL B N 1
ATOM 893 C CA . VAL B 2 113 ? 54.314 66.215 -0.407 1.00 18.75 596 VAL B CA 1
ATOM 894 C C . VAL B 2 113 ? 53.335 67.322 -0.206 1.00 16.98 596 VAL B C 1
ATOM 895 O O . VAL B 2 113 ? 53.620 68.476 -0.528 1.00 17.16 596 VAL B O 1
ATOM 899 N N . PRO B 2 114 ? 52.155 67.001 0.316 1.00 15.59 597 PRO B N 1
ATOM 900 C CA . PRO B 2 114 ? 51.118 68.024 0.452 1.00 19.57 597 PRO B CA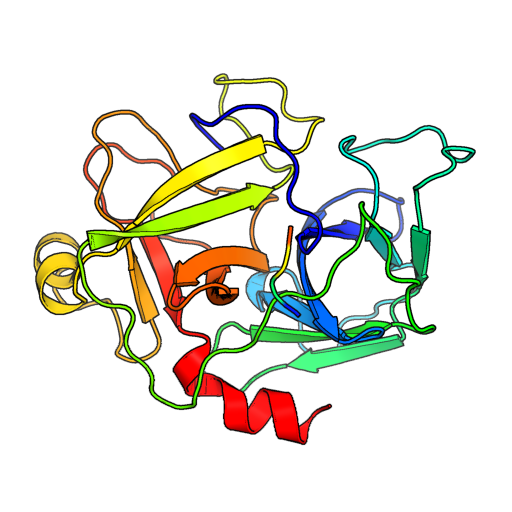 1
ATOM 901 C C . PRO B 2 114 ? 51.488 69.113 1.484 1.00 17.56 597 PRO B C 1
ATOM 902 O O . PRO B 2 114 ? 52.127 68.808 2.503 1.00 19.50 597 PRO B O 1
ATOM 906 N N . PRO B 2 115 ? 51.056 70.347 1.255 1.00 19.38 598 PRO B N 1
ATOM 907 C CA . PRO B 2 115 ? 51.181 71.383 2.271 1.00 20.27 598 PRO B CA 1
ATOM 908 C C . PRO B 2 115 ? 50.583 70.955 3.596 1.00 21.65 598 PRO B C 1
ATOM 909 O O . PRO B 2 115 ? 49.553 70.257 3.621 1.00 21.49 598 PRO B O 1
ATOM 913 N N . GLY B 2 116 ? 51.246 71.310 4.682 1.00 17.82 599 GLY B N 1
ATOM 914 C CA . GLY B 2 116 ? 50.794 70.929 6.025 1.00 18.18 599 GLY B CA 1
ATOM 915 C C . GLY B 2 116 ? 51.357 69.636 6.573 1.00 20.82 599 GLY B C 1
ATOM 916 O O . GLY B 2 116 ? 51.155 69.312 7.749 1.00 20.25 599 GLY B O 1
ATOM 917 N N . THR B 2 117 ? 52.050 68.879 5.725 1.00 15.55 600 THR B N 1
ATOM 918 C CA . THR B 2 117 ? 52.772 67.686 6.166 1.00 17.37 600 THR B CA 1
ATOM 919 C C . THR B 2 117 ? 53.914 68.059 7.093 1.00 14.92 600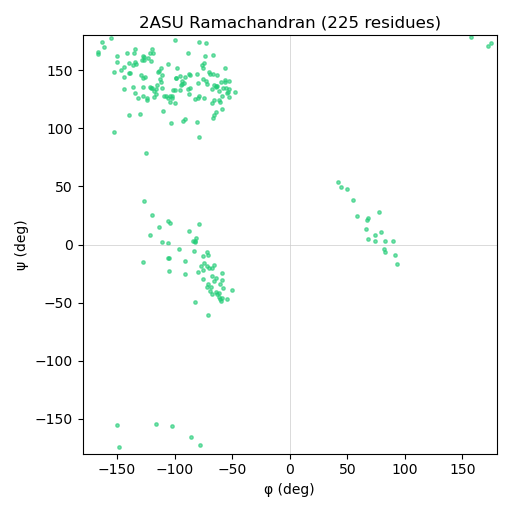 THR B C 1
ATOM 920 O O . THR B 2 117 ? 54.674 68.965 6.815 1.00 14.07 600 THR B O 1
ATOM 924 N N . LYS B 2 118 ? 54.082 67.301 8.174 1.00 17.04 601 LYS B N 1
ATOM 925 C CA . LYS B 2 118 ? 55.121 67.548 9.142 1.00 20.44 601 LYS B CA 1
ATOM 926 C C . LYS B 2 118 ? 56.301 66.699 8.829 1.00 21.09 601 LYS B C 1
ATOM 927 O O . LYS B 2 118 ? 56.142 65.489 8.507 1.00 20.52 601 LYS B O 1
ATOM 933 N N . CYS B 2 119 ? 57.472 67.338 8.850 1.00 16.25 602 CYS B N 1
ATOM 934 C CA . CYS B 2 119 ? 58.745 66.699 8.485 1.00 15.35 602 CYS B CA 1
ATOM 935 C C . CYS B 2 119 ? 59.817 67.022 9.478 1.00 18.45 602 CYS B C 1
ATOM 936 O O . CYS B 2 119 ? 59.711 67.979 10.230 1.00 23.89 602 CYS B O 1
ATOM 939 N N . GLU B 2 120 ? 60.836 66.187 9.550 1.00 16.23 603 GLU B N 1
ATOM 940 C CA . GLU B 2 120 ? 61.917 66.347 10.488 1.00 15.43 603 GLU B CA 1
ATOM 941 C C . GLU B 2 120 ? 63.216 66.582 9.746 1.00 16.66 603 GLU B C 1
ATOM 942 O O . GLU B 2 120 ? 63.515 65.911 8.781 1.00 17.83 603 GLU B O 1
ATOM 948 N N . ILE B 2 121 ? 64.002 67.556 10.168 1.00 15.04 604 ILE B N 1
ATOM 949 C CA . ILE B 2 121 ? 65.419 67.689 9.735 1.00 13.06 604 ILE B CA 1
ATOM 950 C C . ILE B 2 121 ? 66.306 67.268 10.906 1.00 17.01 604 ILE B C 1
ATOM 951 O O . ILE B 2 121 ? 65.908 67.398 12.064 1.00 15.38 604 ILE B O 1
ATOM 956 N N . ALA B 2 122 ? 67.527 66.831 10.616 1.00 15.40 605 ALA B N 1
ATOM 957 C CA . ALA B 2 122 ? 68.443 66.348 11.617 1.00 17.29 605 ALA B CA 1
ATOM 958 C C . ALA B 2 122 ? 69.868 66.566 11.160 1.00 16.22 605 ALA B C 1
ATOM 959 O O . ALA B 2 122 ? 70.169 66.495 9.979 1.00 16.73 605 ALA B O 1
ATOM 961 N N . GLY B 2 123 ? 70.765 66.799 12.104 1.00 16.00 606 GLY B N 1
ATOM 962 C CA . GLY B 2 123 ? 72.156 66.906 11.791 1.00 18.22 606 GLY B CA 1
ATOM 963 C C . GLY B 2 123 ? 73.008 67.355 12.953 1.00 20.29 606 GLY B C 1
ATOM 964 O O . GLY B 2 123 ? 72.511 67.755 14.008 1.00 21.75 606 GLY B O 1
ATOM 965 N N . TRP B 2 124 ? 74.307 67.264 12.727 1.00 19.83 607 TRP B N 1
ATOM 966 C CA . TRP B 2 124 ? 75.323 67.633 13.711 1.00 22.14 607 TRP B CA 1
ATOM 967 C C . TRP B 2 124 ? 75.977 68.985 13.390 1.00 23.11 607 TRP B C 1
ATOM 968 O O . TRP B 2 124 ? 77.047 69.298 13.910 1.00 25.84 607 TRP B O 1
ATOM 979 N N . GLY B 2 125 ? 75.337 69.790 12.562 1.00 20.10 608 GLY B N 1
ATOM 980 C CA . GLY B 2 125 ? 75.893 71.058 12.135 1.00 27.47 608 GLY B CA 1
ATOM 981 C C . GLY B 2 125 ? 75.778 72.157 13.173 1.00 29.78 608 GLY B C 1
ATOM 982 O O . GLY B 2 125 ? 75.388 71.904 14.314 1.00 35.50 608 GLY B O 1
ATOM 983 N N . GLU B 2 126 ? 76.135 73.370 12.767 1.00 31.09 609 GLU B N 1
ATOM 984 C CA . GLU B 2 126 ? 76.114 74.550 13.633 1.00 34.55 609 GLU B CA 1
ATOM 985 C C . GLU B 2 126 ? 74.726 74.785 14.240 1.00 36.32 609 GLU B C 1
ATOM 986 O O . GLU B 2 126 ? 73.685 74.565 13.576 1.00 27.74 609 GLU B O 1
ATOM 992 N N . THR B 2 127 ? 74.721 75.203 15.503 1.00 34.29 610 THR B N 1
ATOM 993 C CA . THR B 2 127 ? 73.499 75.665 16.183 1.00 35.32 610 THR B CA 1
ATOM 994 C C . THR B 2 127 ? 73.395 77.186 16.377 1.00 35.69 610 THR B C 1
ATOM 995 O O . THR B 2 127 ? 72.413 77.656 16.951 1.00 33.21 610 THR B O 1
ATOM 999 N N . LYS B 2 128 ? 74.389 77.945 15.907 1.00 42.77 611 LYS B N 1
ATOM 1000 C CA . LYS B 2 128 ? 74.427 79.410 16.069 1.00 44.96 611 LYS B CA 1
ATOM 1001 C C . LYS B 2 128 ? 73.984 79.856 17.475 1.00 46.77 611 LYS B C 1
ATOM 1002 O O . LYS B 2 128 ? 73.062 80.673 17.634 1.00 51.89 611 LYS B O 1
ATOM 1008 N N . GLY B 2 129 ? 74.622 79.289 18.487 1.00 47.65 612 GLY B N 1
ATOM 1009 C CA . GLY B 2 129 ? 74.314 79.597 19.871 1.00 48.27 612 GLY B CA 1
ATOM 1010 C C . GLY B 2 129 ? 72.949 79.151 20.392 1.00 48.52 612 GLY B C 1
ATOM 1011 O O . GLY B 2 129 ? 72.488 79.728 21.389 1.00 46.49 612 GLY B O 1
ATOM 1012 N N . THR B 2 130 ? 72.308 78.147 19.768 1.00 40.02 613 THR B N 1
ATOM 1013 C CA . THR B 2 130 ? 70.987 77.685 20.233 1.00 36.91 613 THR B CA 1
ATOM 1014 C C . THR B 2 130 ? 70.983 76.311 20.844 1.00 39.86 613 THR B C 1
ATOM 1015 O O . THR B 2 130 ? 69.909 75.791 21.186 1.00 40.07 613 THR B O 1
ATOM 1019 N N . GLY B 2 131 ? 72.158 75.701 20.940 1.00 41.11 614 GLY B N 1
ATOM 1020 C CA . GLY B 2 131 ? 72.277 74.361 21.499 1.00 42.11 614 GLY B CA 1
ATOM 1021 C C . GLY B 2 131 ? 73.681 73.784 21.415 1.00 39.27 614 GLY B C 1
ATOM 1022 O O . GLY B 2 131 ? 74.547 74.370 20.792 1.00 41.40 614 GLY B O 1
ATOM 1023 N N . ASN B 2 132 ? 73.881 72.619 22.031 1.00 43.36 615 ASN B N 1
ATOM 1024 C CA . ASN B 2 132 ? 75.113 71.833 21.912 1.00 42.31 615 ASN B CA 1
ATOM 1025 C C . ASN B 2 132 ? 75.306 71.359 20.457 1.00 42.65 615 ASN B C 1
ATOM 1026 O O . ASN B 2 132 ? 74.531 70.531 19.942 1.00 38.23 615 ASN B O 1
ATOM 1031 N N . ASP B 2 133 ? 76.357 71.874 19.818 1.00 40.50 616 ASP B N 1
ATOM 1032 C CA . ASP B 2 133 ? 76.656 71.589 18.409 1.00 43.87 616 ASP B CA 1
ATOM 1033 C C . ASP B 2 133 ? 77.506 70.345 18.136 1.00 39.95 616 ASP B C 1
ATOM 1034 O O . ASP B 2 133 ? 77.945 70.146 16.996 1.00 40.03 616 ASP B O 1
ATOM 1035 N N . THR B 2 134 ? 77.681 69.522 19.176 1.00 39.35 617 THR B N 1
ATOM 1036 C CA . THR B 2 134 ? 78.343 68.224 19.138 1.00 38.85 617 THR B CA 1
ATOM 1037 C C . THR B 2 134 ? 77.418 67.015 19.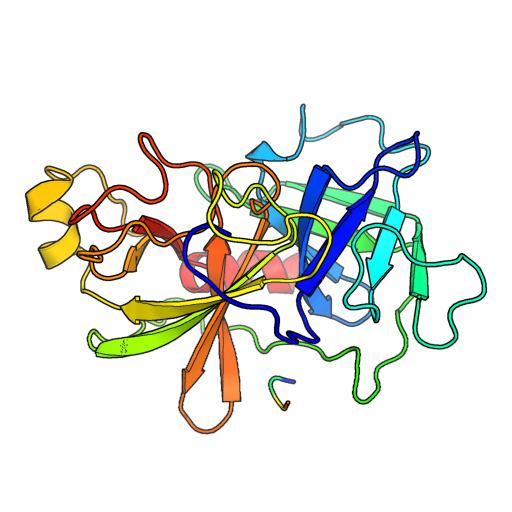412 1.00 36.33 617 THR B C 1
ATOM 1038 O O . THR B 2 134 ? 77.918 65.928 19.683 1.00 37.15 617 THR B O 1
ATOM 1042 N N . VAL B 2 135 ? 76.091 67.180 19.362 1.00 30.59 618 VAL B N 1
ATOM 1043 C CA . VAL B 2 135 ? 75.152 66.045 19.371 1.00 29.30 618 VAL B CA 1
ATOM 1044 C C . VAL B 2 135 ? 74.177 66.171 18.184 1.00 24.14 618 VAL B C 1
ATOM 1045 O O . VAL B 2 135 ? 74.054 67.249 17.643 1.00 27.42 618 VAL B O 1
ATOM 1049 N N . LEU B 2 136 ? 73.505 65.084 17.820 1.00 23.10 619 LEU B N 1
ATOM 1050 C CA . LEU B 2 136 ? 72.484 65.122 16.777 1.00 20.73 619 LEU B CA 1
ATOM 1051 C C . LEU B 2 136 ? 71.269 65.967 17.280 1.00 20.53 619 LEU B C 1
ATOM 1052 O O . LEU B 2 136 ? 70.699 65.689 18.330 1.00 22.91 619 LEU B O 1
ATOM 1057 N N . ASN B 2 137 ? 70.946 67.020 16.542 1.00 21.61 620 ASN B N 1
ATOM 1058 C CA . ASN B 2 137 ? 69.773 67.826 16.843 1.00 16.54 620 ASN B CA 1
ATOM 1059 C C . ASN B 2 137 ? 68.746 67.627 15.730 1.00 20.39 620 ASN B C 1
ATOM 1060 O O . ASN B 2 137 ? 69.119 67.333 14.579 1.00 19.04 620 ASN B O 1
ATOM 1065 N N . VAL B 2 138 ? 67.470 67.788 16.079 1.00 16.68 621 VAL B N 1
ATOM 1066 C CA . VAL B 2 138 ? 66.365 67.592 15.183 1.00 15.50 621 VAL B CA 1
ATOM 1067 C C . VAL B 2 138 ? 65.419 68.803 15.349 1.00 15.72 621 VAL B C 1
ATOM 1068 O O . VAL B 2 138 ? 65.441 69.507 16.368 1.00 15.83 621 VAL B O 1
ATOM 1072 N N . ALA B 2 139 ? 64.668 69.053 14.308 1.00 16.16 622 ALA B N 1
ATOM 1073 C CA . ALA B 2 139 ? 63.640 70.103 14.317 1.00 16.00 622 ALA B CA 1
ATOM 1074 C C . ALA B 2 139 ? 62.492 69.655 13.437 1.00 17.90 622 ALA B C 1
ATOM 1075 O O . ALA B 2 139 ? 62.692 68.909 12.440 1.00 16.73 622 ALA B O 1
ATOM 1077 N N . LEU B 2 140 ? 61.283 70.104 13.763 1.00 13.64 623 LEU B N 1
ATOM 1078 C CA . LEU B 2 140 ? 60.091 69.747 13.054 1.00 14.42 623 LEU B CA 1
ATOM 1079 C C . LEU B 2 140 ? 59.698 70.936 12.180 1.00 21.09 623 LEU B C 1
ATOM 1080 O O . LEU B 2 140 ? 59.605 72.071 12.658 1.00 15.66 623 LEU B O 1
ATOM 1082 N N . LEU B 2 141 ? 59.495 70.664 10.924 1.00 14.55 624 LEU B N 1
ATOM 1083 C CA . LEU B 2 141 ? 59.087 71.688 9.938 1.00 16.24 624 LEU B CA 1
ATOM 1084 C C . LEU B 2 141 ? 57.729 71.321 9.314 1.00 18.86 624 LEU B C 1
ATOM 1085 O O . LEU B 2 141 ? 57.232 70.218 9.459 1.00 19.31 624 LEU B O 1
ATOM 1090 N N . ASN B 2 142 ? 57.120 72.258 8.599 1.00 17.29 625 ASN B N 1
ATOM 1091 C CA . ASN B 2 142 ? 55.837 72.054 8.001 1.00 15.39 625 ASN B CA 1
ATOM 1092 C C . ASN B 2 142 ? 55.936 72.407 6.490 1.00 13.51 625 ASN B C 1
ATOM 1093 O O . ASN B 2 142 ? 56.387 73.502 6.137 1.00 15.83 625 ASN B O 1
ATOM 1098 N N . VAL B 2 143 ? 55.501 71.511 5.627 1.00 13.06 626 VAL B N 1
ATOM 1099 C CA . VAL B 2 143 ? 55.638 71.693 4.192 1.00 12.90 626 VAL B CA 1
ATOM 1100 C C . VAL B 2 143 ? 54.670 72.782 3.745 1.00 12.83 626 VAL B C 1
ATOM 1101 O O . VAL B 2 143 ? 53.541 72.826 4.187 1.00 17.95 626 VAL B O 1
ATOM 1105 N N . ILE B 2 144 ? 55.142 73.656 2.846 1.00 14.74 627 ILE B N 1
ATOM 1106 C CA . ILE B 2 144 ? 54.256 74.580 2.114 1.00 15.37 627 ILE B CA 1
ATOM 1107 C C . ILE B 2 144 ? 54.375 74.287 0.590 1.00 17.51 627 ILE B C 1
ATOM 1108 O O . ILE B 2 144 ? 55.321 73.631 0.109 1.00 16.59 627 ILE B O 1
ATOM 1113 N N . SER B 2 145 ? 53.429 74.809 -0.180 1.00 14.01 628 SER B N 1
ATOM 1114 C CA . SER B 2 145 ? 53.485 74.561 -1.635 1.00 15.71 628 SER B CA 1
ATOM 1115 C C . SER B 2 145 ? 54.592 75.398 -2.268 1.00 15.56 628 SER B C 1
ATOM 1116 O O . SER B 2 145 ? 54.998 76.427 -1.706 1.00 14.20 628 SER B O 1
ATOM 1119 N N . ASN B 2 146 ? 55.094 74.955 -3.422 1.00 12.05 629 ASN B N 1
ATOM 1120 C CA . ASN B 2 146 ? 56.068 75.739 -4.153 1.00 15.47 629 ASN B CA 1
ATOM 1121 C C . ASN B 2 146 ? 55.465 77.099 -4.539 1.00 13.74 629 ASN B C 1
ATOM 1122 O O . ASN B 2 146 ? 56.168 78.112 -4.545 1.00 14.96 629 ASN B O 1
ATOM 1127 N N . GLN B 2 147 ? 54.181 77.121 -4.809 1.00 14.36 630 GLN B N 1
ATOM 1128 C CA . GLN B 2 147 ? 53.565 78.461 -5.174 1.00 12.83 630 GLN B CA 1
ATOM 1129 C C . GLN B 2 147 ? 53.667 79.435 -4.000 1.00 18.44 630 GLN B C 1
ATOM 1130 O O . GLN B 2 147 ? 54.062 80.591 -4.160 1.00 16.83 630 GLN B O 1
ATOM 1136 N N . GLU B 2 148 ? 53.398 78.943 -2.804 1.00 17.55 631 GLU B N 1
ATOM 1137 C CA . GLU B 2 148 ? 53.445 79.795 -1.619 1.00 17.85 631 GLU B CA 1
ATOM 1138 C C . GLU B 2 148 ? 54.865 80.186 -1.312 1.00 19.31 631 GLU B C 1
ATOM 1139 O O . GLU B 2 148 ? 55.128 81.348 -1.062 1.00 18.06 631 GLU B O 1
ATOM 1145 N N . CYS B 2 149 ? 55.797 79.249 -1.469 1.00 15.66 632 CYS B N 1
ATOM 1146 C CA . CYS B 2 149 ? 57.212 79.476 -1.314 1.00 15.05 632 CYS B CA 1
ATOM 1147 C C . CYS B 2 149 ? 57.764 80.561 -2.254 1.00 15.67 632 CYS B C 1
ATOM 1148 O O . CYS B 2 149 ? 58.611 81.348 -1.874 1.00 21.24 632 CYS B O 1
ATOM 1151 N N . ASN B 2 150 ? 57.245 80.582 -3.467 1.00 15.41 633 ASN B N 1
ATOM 1152 C CA . ASN B 2 150 ? 57.731 81.460 -4.500 1.00 14.40 633 ASN B CA 1
ATOM 1153 C C . ASN B 2 150 ? 57.176 82.882 -4.426 1.00 19.64 633 ASN B C 1
ATOM 1154 O O . ASN B 2 150 ? 57.518 83.732 -5.268 1.00 22.88 633 ASN B O 1
ATOM 1159 N N . ILE B 2 151 ? 56.375 83.155 -3.417 1.00 18.65 634 ILE B N 1
ATOM 1160 C CA . ILE B 2 151 ? 56.026 84.548 -3.084 1.00 23.66 634 ILE B CA 1
ATOM 1161 C C . ILE B 2 151 ? 57.283 85.187 -2.500 1.00 25.51 634 ILE B C 1
ATOM 1162 O O . ILE B 2 151 ? 57.852 86.125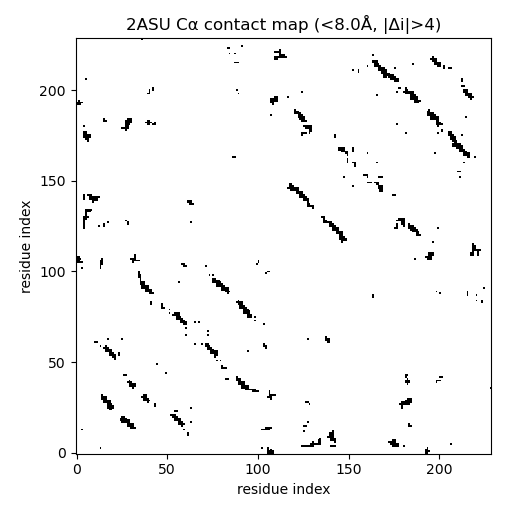 -3.061 1.00 23.61 634 ILE B O 1
ATOM 1167 N N . LYS B 2 152 ? 57.792 84.652 -1.400 1.00 25.13 635 LYS B N 1
ATOM 1168 C CA . LYS B 2 152 ? 58.989 85.253 -0.812 1.00 22.01 635 LYS B CA 1
ATOM 1169 C C . LYS B 2 152 ? 60.244 85.031 -1.614 1.00 25.39 635 LYS B C 1
ATOM 1170 O O . LYS B 2 152 ? 61.137 85.888 -1.656 1.00 24.83 635 LYS B O 1
ATOM 1176 N N . HIS B 2 153 ? 60.329 83.883 -2.254 1.00 18.78 636 HIS B N 1
ATOM 1177 C CA . HIS B 2 153 ? 61.466 83.582 -3.082 1.00 21.63 636 HIS B CA 1
ATOM 1178 C C . HIS B 2 153 ? 61.370 84.145 -4.494 1.00 18.95 636 HIS B C 1
ATOM 1179 O O . HIS B 2 153 ? 62.291 83.919 -5.317 1.00 23.21 636 HIS B O 1
ATOM 1186 N N . ARG B 2 154 ? 60.306 84.887 -4.763 1.00 22.73 637 ARG B N 1
ATOM 1187 C CA . ARG B 2 154 ? 60.159 85.587 -6.051 1.00 29.02 637 ARG B CA 1
ATOM 1188 C C . ARG B 2 154 ? 60.392 84.710 -7.279 1.00 30.20 637 ARG B C 1
ATOM 1189 O O . ARG B 2 154 ? 61.116 85.091 -8.204 1.00 32.95 637 ARG B O 1
ATOM 1197 N N . GLY B 2 155 ? 59.769 83.537 -7.285 1.00 26.24 638 GLY B N 1
ATOM 1198 C CA . GLY B 2 155 ? 59.852 82.603 -8.374 1.00 24.71 638 GLY B CA 1
ATOM 1199 C C . GLY B 2 155 ? 61.142 81.818 -8.542 1.00 25.52 638 GLY B C 1
ATOM 1200 O O . GLY B 2 155 ? 61.189 81.010 -9.467 1.00 29.02 638 GLY B O 1
ATOM 1201 N N . ARG B 2 156 ? 62.125 81.964 -7.659 1.00 23.05 639 ARG B N 1
ATOM 1202 C CA . ARG B 2 156 ? 63.416 81.234 -7.783 1.00 24.82 639 ARG B CA 1
ATOM 1203 C C . ARG B 2 156 ? 63.362 79.731 -7.478 1.00 28.52 639 ARG B C 1
ATOM 1204 O O . ARG B 2 156 ? 64.260 78.963 -7.893 1.00 28.06 639 ARG B O 1
ATOM 1212 N N . VAL B 2 157 ? 62.328 79.275 -6.790 1.00 19.05 640 VAL B N 1
ATOM 1213 C CA . VAL B 2 157 ? 62.285 77.853 -6.405 1.00 20.34 640 VAL B CA 1
ATOM 1214 C C . VAL B 2 157 ? 61.775 76.973 -7.545 1.00 17.67 640 VAL B C 1
ATOM 1215 O O . VAL B 2 157 ? 60.731 77.231 -8.143 1.00 20.83 640 VAL B O 1
ATOM 1219 N N . ARG B 2 158 ? 62.562 75.968 -7.891 1.00 22.05 641 ARG B N 1
ATOM 1220 C CA . ARG B 2 158 ? 62.334 75.175 -9.090 1.00 21.15 641 ARG B CA 1
ATOM 1221 C C . ARG B 2 158 ? 61.403 74.017 -8.804 1.00 20.64 641 ARG B C 1
ATOM 1222 O O . ARG B 2 158 ? 61.217 73.622 -7.657 1.00 17.42 641 ARG B O 1
ATOM 1230 N N . GLU B 2 159 ? 60.871 73.408 -9.866 1.00 18.21 642 GLU B N 1
ATOM 1231 C CA . GLU B 2 159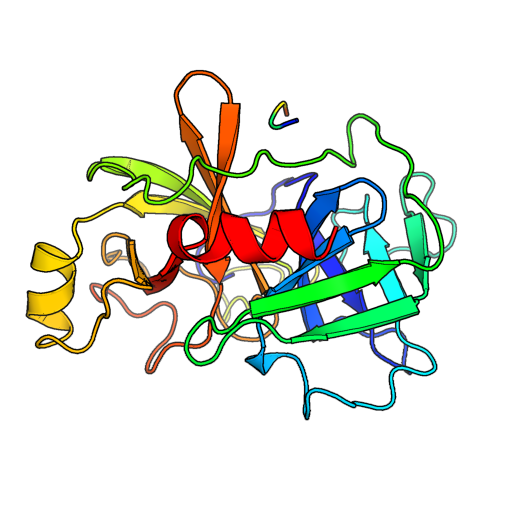 ? 60.061 72.199 -9.738 1.00 21.34 642 GLU B CA 1
ATOM 1232 C C . GLU B 2 159 ? 60.824 71.062 -9.085 1.00 21.13 642 GLU B C 1
ATOM 1233 O O . GLU B 2 159 ? 60.231 70.162 -8.522 1.00 21.58 642 GLU B O 1
ATOM 1239 N N . SER B 2 160 ? 62.140 71.110 -9.187 1.00 16.80 643 SER B N 1
ATOM 1240 C CA . SER B 2 160 ? 63.029 70.109 -8.603 1.00 20.47 643 SER B CA 1
ATOM 1241 C C . SER B 2 160 ? 63.303 70.366 -7.111 1.00 18.74 643 SER B C 1
ATOM 1242 O O . SER B 2 160 ? 64.062 69.650 -6.508 1.00 14.81 643 SER B O 1
ATOM 1245 N N . GLU B 2 161 ? 62.669 71.387 -6.536 1.00 13.43 644 GLU B N 1
ATOM 1246 C CA . GLU B 2 161 ? 62.852 71.785 -5.150 1.00 15.26 644 GLU B CA 1
ATOM 1247 C C . GLU B 2 161 ? 61.508 71.778 -4.416 1.00 10.32 644 GLU B C 1
ATOM 1248 O O . GLU B 2 161 ? 60.438 71.706 -5.046 1.00 15.72 644 GLU B O 1
ATOM 1254 N N . MET B 2 162 ? 61.565 71.716 -3.093 1.00 14.60 645 MET B N 1
ATOM 1255 C CA . MET B 2 162 ? 60.412 71.773 -2.231 1.00 12.66 645 MET B CA 1
ATOM 1256 C C . MET B 2 162 ? 60.701 72.722 -1.060 1.00 13.48 645 MET B C 1
ATOM 1257 O O . MET B 2 162 ? 61.844 73.063 -0.842 1.00 15.42 645 MET B O 1
ATOM 1262 N N . CYS B 2 163 ? 59.667 73.138 -0.328 1.00 14.22 646 CYS B N 1
ATOM 1263 C CA . CYS B 2 163 ? 59.828 74.179 0.679 1.00 12.69 646 CYS B CA 1
ATOM 1264 C C . CYS B 2 163 ? 59.106 73.825 1.979 1.00 13.01 646 CYS B C 1
ATOM 1265 O O . CYS B 2 163 ? 58.087 73.123 1.982 1.00 15.43 646 CYS B O 1
ATOM 1268 N N . THR B 2 164 ? 59.596 74.397 3.066 1.00 12.66 647 THR B N 1
ATOM 1269 C CA . THR B 2 164 ? 58.908 74.386 4.332 1.00 11.05 647 THR B CA 1
ATOM 1270 C C . THR B 2 164 ? 58.632 75.813 4.804 1.00 14.14 647 THR B C 1
ATOM 1271 O O . THR B 2 164 ? 59.295 76.801 4.364 1.00 14.07 647 THR B O 1
ATOM 1275 N N . GLU B 2 165 ? 57.640 75.889 5.663 1.00 13.02 648 GLU B N 1
ATOM 1276 C CA . GLU B 2 165 ? 57.118 77.144 6.195 1.00 14.80 648 GLU B CA 1
ATOM 1277 C C . GLU B 2 165 ? 58.214 77.923 6.897 1.00 18.05 648 GLU B C 1
ATOM 1278 O O . GLU B 2 165 ? 59.010 77.377 7.644 1.00 13.97 648 GLU B O 1
ATOM 1284 N N . GLY B 2 166 ? 58.299 79.217 6.625 1.00 14.28 649 GLY B N 1
ATOM 1285 C CA . GLY B 2 166 ? 59.215 80.069 7.362 1.00 17.97 649 GLY B CA 1
ATOM 1286 C C . GLY B 2 166 ? 58.837 80.061 8.843 1.00 22.53 649 GLY B C 1
ATOM 1287 O O . GLY B 2 166 ? 57.689 80.271 9.183 1.00 23.76 649 GLY B O 1
ATOM 1288 N N . LEU B 2 167 ? 59.810 79.877 9.722 1.00 18.15 650 LEU B N 1
ATOM 1289 C CA . LEU B 2 167 ? 59.525 79.843 11.144 1.00 22.22 650 LEU B CA 1
ATOM 1290 C C . LEU B 2 167 ? 59.744 81.213 11.761 1.00 15.40 650 LEU B C 1
ATOM 1291 O O . LEU B 2 167 ? 60.688 81.899 11.430 1.00 20.34 650 LEU B O 1
ATOM 1296 N N . LEU B 2 168 ? 58.926 81.565 12.752 1.00 18.57 651 LEU B N 1
ATOM 1297 C CA . LEU B 2 168 ? 59.140 82.843 13.457 1.00 21.28 651 LEU B CA 1
ATOM 1298 C C . LEU B 2 168 ? 60.418 82.856 14.265 1.00 24.28 651 LEU B C 1
ATOM 1299 O O . LEU B 2 168 ? 61.183 83.837 14.300 1.00 18.96 651 LEU B O 1
ATOM 1304 N N . ALA B 2 169 ? 60.667 81.760 14.954 1.00 19.76 652 ALA B N 1
ATOM 1305 C CA . ALA B 2 169 ? 61.938 81.562 15.639 1.00 22.63 652 ALA B CA 1
ATOM 1306 C C . ALA B 2 169 ? 62.982 81.098 14.634 1.00 26.07 652 ALA B C 1
ATOM 1307 O O . ALA B 2 169 ? 62.640 80.437 13.687 1.00 25.60 652 ALA B O 1
ATOM 1309 N N . PRO B 2 170 ? 64.238 81.477 14.796 1.00 24.21 653 PRO B N 1
ATOM 1310 C CA . PRO B 2 170 ? 65.287 80.996 13.884 1.00 26.28 653 PRO B CA 1
ATOM 1311 C C . PRO B 2 170 ? 65.454 79.471 14.051 1.00 21.60 653 PRO B C 1
ATOM 1312 O O . PRO B 2 170 ? 65.874 78.972 15.100 1.00 21.34 653 PRO B O 1
ATOM 1316 N N . VAL B 2 171 ? 65.064 78.746 13.012 1.00 23.46 654 VAL B N 1
ATOM 1317 C CA . VAL B 2 171 ? 65.116 77.286 13.006 1.00 23.34 654 VAL B CA 1
ATOM 1318 C C . VAL B 2 171 ? 65.485 76.796 11.620 1.00 25.04 654 VAL B C 1
ATOM 1319 O O . VAL B 2 171 ? 64.910 77.243 10.595 1.00 21.19 654 VAL B O 1
ATOM 1323 N N . GLY B 2 172 ? 66.418 75.852 11.553 1.00 22.03 655 GLY B N 1
ATOM 1324 C CA . GLY B 2 172 ? 66.658 75.245 10.254 1.00 21.13 655 GLY B CA 1
ATOM 1325 C C . GLY B 2 172 ? 68.040 74.637 10.203 1.00 23.68 655 GLY B C 1
ATOM 1326 O O . GLY B 2 172 ? 68.824 74.713 11.171 1.00 23.34 655 GLY B O 1
ATOM 1327 N N . ALA B 2 173 ? 68.325 74.029 9.057 1.00 24.88 656 ALA B N 1
ATOM 1328 C CA . ALA B 2 173 ? 69.588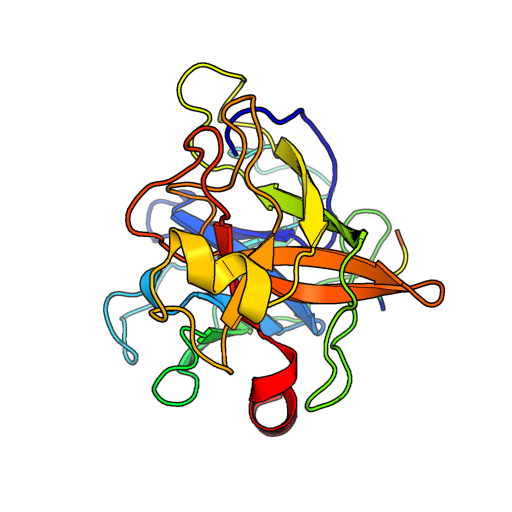 73.312 8.852 1.00 28.82 656 ALA B CA 1
ATOM 1329 C C . ALA B 2 173 ? 70.607 74.147 8.086 1.00 36.09 656 ALA B C 1
ATOM 1330 O O . ALA B 2 173 ? 70.354 74.459 6.923 1.00 42.67 656 ALA B O 1
ATOM 1332 N N . CYS B 2 174 ? 71.774 74.377 8.696 1.00 29.30 657 CYS B N 1
ATOM 1333 C CA . CYS B 2 174 ? 72.824 75.248 8.201 1.00 36.94 657 CYS B CA 1
ATOM 1334 C C . CYS B 2 174 ? 74.118 74.463 7.874 1.00 36.36 657 CYS B C 1
ATOM 1335 O O . CYS B 2 174 ? 74.056 73.254 7.601 1.00 29.88 657 CYS B O 1
ATOM 1338 N N . GLU B 2 175 ? 75.275 75.141 7.915 1.00 32.77 658 GLU B N 1
ATOM 1339 C CA . GLU B 2 175 ? 76.588 74.493 7.706 1.00 29.65 658 GLU B CA 1
ATOM 1340 C C . GLU B 2 175 ? 76.862 73.258 8.590 1.00 33.83 658 GLU B C 1
ATOM 1341 O O . GLU B 2 175 ? 76.624 73.240 9.813 1.00 34.92 658 GLU B O 1
ATOM 1343 N N . GLY B 2 176 ? 77.364 72.216 7.939 1.00 25.11 659 GLY B N 1
ATOM 1344 C CA . GLY B 2 176 ? 77.562 70.914 8.551 1.00 26.83 659 GLY B CA 1
ATOM 1345 C C . GLY B 2 176 ? 76.327 70.016 8.597 1.00 21.61 659 GLY B C 1
ATOM 1346 O O . GLY B 2 176 ? 76.419 68.857 9.022 1.00 21.55 659 GLY B O 1
ATOM 1347 N N . ASP B 2 177 ? 75.171 70.554 8.194 1.00 19.00 660 ASP B N 1
ATOM 1348 C CA . ASP B 2 177 ? 73.926 69.750 8.090 1.00 19.44 660 ASP B CA 1
ATOM 1349 C C . ASP B 2 177 ? 73.558 69.413 6.654 1.00 15.84 660 ASP B C 1
ATOM 1350 O O . ASP B 2 177 ? 72.665 68.563 6.415 1.00 18.98 660 ASP B O 1
ATOM 1355 N N . TYR B 2 178 ? 74.217 70.039 5.695 1.00 17.53 661 TYR B N 1
ATOM 1356 C CA . TYR B 2 178 ? 73.950 69.697 4.297 1.00 18.03 661 TYR B CA 1
ATOM 1357 C C . TYR B 2 178 ? 74.146 68.236 4.001 1.00 15.35 661 TYR B C 1
ATOM 1358 O O . TYR B 2 178 ? 75.065 67.659 4.510 1.00 20.38 661 TYR B O 1
ATOM 1367 N N . GLY B 2 179 ? 73.247 67.677 3.183 1.00 15.37 662 GLY B N 1
ATOM 1368 C CA . GLY B 2 179 ? 73.232 66.272 2.810 1.00 18.57 662 GLY B CA 1
ATOM 1369 C C . GLY B 2 179 ? 72.371 65.415 3.679 1.00 17.19 662 GLY B C 1
ATOM 1370 O O . GLY B 2 179 ? 72.088 64.312 3.330 1.00 15.13 662 GLY B O 1
ATOM 1371 N N . GLY B 2 180 ? 71.993 65.895 4.864 1.00 15.63 663 GLY B N 1
ATOM 1372 C CA . GLY B 2 180 ? 71.064 65.173 5.673 1.00 15.25 663 GLY B CA 1
ATOM 1373 C C . GLY B 2 180 ? 69.625 65.207 5.151 1.00 15.37 663 GLY B C 1
ATOM 1374 O O . GLY B 2 180 ? 69.287 65.896 4.182 1.00 15.36 663 GLY B O 1
ATOM 1375 N N . PRO B 2 181 ? 68.774 64.448 5.804 1.00 16.87 664 PRO B N 1
ATOM 1376 C CA . PRO B 2 181 ? 67.408 64.241 5.350 1.00 17.69 664 PRO B CA 1
ATOM 1377 C C . PRO B 2 181 ? 66.401 65.262 5.837 1.00 17.76 664 PRO B C 1
ATOM 1378 O O . PRO B 2 181 ? 66.459 65.828 6.930 1.00 18.24 664 PRO B O 1
ATOM 1382 N N . LEU B 2 182 ? 65.456 65.496 4.950 1.00 15.67 665 LEU B N 1
ATOM 1383 C CA . LEU B 2 182 ? 64.157 66.034 5.294 1.00 14.27 665 LEU B CA 1
ATOM 1384 C C . LEU B 2 182 ? 63.242 64.795 5.225 1.00 13.53 665 LEU B C 1
ATOM 1385 O O . LEU B 2 182 ? 62.902 64.326 4.130 1.00 13.51 665 LEU B O 1
ATOM 1390 N N . ALA B 2 183 ? 62.869 64.294 6.385 1.00 14.76 666 ALA B N 1
ATOM 1391 C CA . ALA B 2 183 ? 62.078 63.075 6.541 1.00 13.99 666 ALA B CA 1
ATOM 1392 C C . ALA B 2 183 ? 60.663 63.398 6.937 1.00 14.98 666 ALA B C 1
ATOM 1393 O O . ALA B 2 183 ? 60.436 64.101 7.940 1.00 16.76 666 ALA B O 1
ATOM 1395 N N . CYS B 2 184 ? 59.693 62.885 6.173 1.00 16.80 667 CYS B N 1
ATOM 1396 C CA . CYS B 2 184 ? 58.261 63.167 6.350 1.00 21.82 667 CYS B CA 1
ATOM 1397 C C . CYS B 2 184 ? 57.504 61.908 6.725 1.00 28.92 667 CYS B C 1
ATOM 1398 O O . CYS B 2 184 ? 57.679 60.855 6.123 1.00 22.04 667 CYS B O 1
ATOM 1401 N N . PHE B 2 185 ? 56.703 61.994 7.782 1.00 28.62 668 PHE B N 1
ATOM 1402 C CA . PHE B 2 185 ? 55.954 60.849 8.229 1.00 30.18 668 PHE B CA 1
ATOM 1403 C C . PHE B 2 185 ? 54.569 60.842 7.601 1.00 33.48 668 PHE B C 1
ATOM 1404 O O . PHE B 2 185 ? 53.691 61.668 7.940 1.00 32.39 668 PHE B O 1
ATOM 1412 N N . THR B 2 186 ? 54.385 59.952 6.639 1.00 28.14 669 THR B N 1
ATOM 1413 C CA . THR B 2 186 ? 53.147 59.930 5.854 1.00 25.98 669 THR B CA 1
ATOM 1414 C C . THR B 2 186 ? 52.742 58.503 5.505 1.00 26.30 669 THR B C 1
ATOM 1415 O O . THR B 2 186 ? 53.596 57.691 5.190 1.00 21.29 669 THR B O 1
ATOM 1419 N N . HIS B 2 187 ? 51.436 58.245 5.498 1.00 30.12 670 HIS B N 1
ATOM 1420 C CA . HIS B 2 187 ? 50.927 56.934 5.039 1.00 31.10 670 HIS B CA 1
ATOM 1421 C C . HIS B 2 187 ? 51.626 55.851 5.853 1.00 29.10 670 HIS B C 1
ATOM 1422 O O . HIS B 2 187 ? 51.973 54.816 5.304 1.00 32.89 670 HIS B O 1
ATOM 1429 N N . ASN B 2 188 ? 51.836 56.107 7.140 1.00 29.10 671 ASN B N 1
ATOM 1430 C CA . ASN B 2 188 ? 52.416 55.116 8.078 1.00 34.73 671 ASN B CA 1
ATOM 1431 C C . ASN B 2 188 ? 53.885 54.744 7.823 1.00 32.06 671 ASN B C 1
ATOM 1432 O O . ASN B 2 188 ? 54.335 53.679 8.274 1.00 38.16 671 ASN B O 1
ATOM 1437 N N . SER B 2 189 ? 54.621 55.608 7.109 1.00 27.01 672 SER B N 1
ATOM 1438 C CA . SER B 2 189 ? 56.075 55.435 6.886 1.00 24.65 672 SER B CA 1
ATOM 1439 C C . SER B 2 189 ? 56.812 56.794 6.988 1.00 23.90 672 SER B C 1
ATOM 1440 O O . SER B 2 189 ? 56.272 57.828 6.611 1.00 22.99 672 SER B O 1
ATOM 1443 N N . TRP B 2 190 ? 58.056 56.758 7.471 1.00 22.73 673 TRP B N 1
ATOM 1444 C CA . TRP B 2 190 ? 58.979 57.875 7.298 1.00 23.57 673 TRP B CA 1
ATOM 1445 C C . TRP B 2 190 ? 59.548 57.785 5.876 1.00 20.18 673 TRP B C 1
ATOM 1446 O O . TRP B 2 190 ? 60.124 56.760 5.501 1.00 18.42 673 TRP B O 1
ATOM 1457 N N . VAL B 2 191 ? 59.433 58.864 5.113 1.00 15.94 674 VAL B N 1
ATOM 1458 C CA . VAL B 2 191 ? 59.802 58.888 3.715 1.00 13.49 674 VAL B CA 1
ATOM 1459 C C . VAL B 2 191 ? 60.769 60.080 3.510 1.00 16.71 674 VAL B C 1
ATOM 1460 O O . VAL B 2 191 ? 60.549 61.162 4.070 1.00 13.86 674 VAL B O 1
ATOM 1464 N N . LEU B 2 192 ? 61.841 59.857 2.770 1.00 13.40 675 LEU B N 1
ATOM 1465 C CA . LEU B 2 192 ? 62.861 60.858 2.439 1.00 12.04 675 LEU B CA 1
ATOM 1466 C C . LEU B 2 192 ? 62.364 61.744 1.336 1.00 15.55 675 LEU B C 1
ATOM 1467 O O . LEU B 2 192 ? 62.511 61.421 0.176 1.00 18.22 675 LEU B O 1
ATOM 1472 N N . GLU B 2 193 ? 61.741 62.886 1.684 1.00 12.59 676 GLU B N 1
ATOM 1473 C CA . GLU B 2 193 ? 61.230 63.759 0.655 1.00 10.88 676 GLU B CA 1
ATOM 1474 C C . GLU B 2 193 ? 62.176 64.830 0.161 1.00 13.61 676 GLU B C 1
ATOM 1475 O O . GLU B 2 193 ? 62.014 65.320 -0.950 1.00 13.93 676 GLU B O 1
ATOM 1481 N N . GLY B 2 194 ? 63.114 65.205 0.998 1.00 12.96 677 GLY B N 1
ATOM 1482 C CA . GLY B 2 194 ? 64.095 66.187 0.610 1.00 14.65 677 GLY B CA 1
ATOM 1483 C C . GLY B 2 194 ? 65.505 65.921 1.104 1.00 13.14 677 GLY B C 1
ATOM 1484 O O . GLY B 2 194 ? 65.726 65.156 2.051 1.00 13.79 677 GLY B O 1
ATOM 1485 N N . ILE B 2 195 ? 66.470 66.611 0.511 1.00 11.36 678 ILE B N 1
ATOM 1486 C CA . ILE B 2 195 ? 67.840 66.617 1.017 1.00 14.12 678 ILE B CA 1
ATOM 1487 C C . ILE B 2 195 ? 68.202 68.060 1.351 1.00 14.46 678 ILE B C 1
ATOM 1488 O O . ILE B 2 195 ? 67.855 68.959 0.598 1.00 13.31 678 ILE B O 1
ATOM 1493 N N . ILE B 2 196 ? 68.818 68.247 2.511 1.00 13.25 679 ILE B N 1
ATOM 1494 C CA . ILE B 2 196 ? 69.232 69.540 2.982 1.00 13.88 679 ILE B CA 1
ATOM 1495 C C . ILE B 2 196 ? 70.316 70.081 2.081 1.00 14.92 679 ILE B C 1
ATOM 1496 O O . ILE B 2 196 ? 71.345 69.417 1.864 1.00 14.40 679 ILE B O 1
ATOM 1501 N N . ILE B 2 197 ? 70.075 71.275 1.543 1.00 15.49 680 ILE B N 1
ATOM 1502 C CA . ILE B 2 197 ? 71.027 71.956 0.674 1.00 16.11 680 ILE B CA 1
ATOM 1503 C C . ILE B 2 197 ? 71.329 73.375 1.180 1.00 18.02 680 ILE B C 1
ATOM 1504 O O . ILE B 2 197 ? 70.555 73.972 1.911 1.00 15.58 680 ILE B O 1
ATOM 1509 N N . PRO B 2 198 ? 72.428 73.939 0.728 1.00 18.33 681 PRO B N 1
ATOM 1510 C CA . PRO B 2 198 ? 72.706 75.350 1.017 1.00 20.53 681 PRO B CA 1
ATOM 1511 C C . PRO B 2 198 ? 71.606 76.257 0.461 1.00 20.37 681 PRO B C 1
ATOM 1512 O O . PRO B 2 198 ? 71.063 76.011 -0.597 1.00 17.88 681 PRO B O 1
ATOM 1516 N N . ASN B 2 199 ? 71.241 77.274 1.232 1.00 17.87 682 ASN B N 1
ATOM 1517 C CA . ASN B 2 199 ? 70.308 78.278 0.804 1.00 16.83 682 ASN B CA 1
ATOM 1518 C C . ASN B 2 199 ? 71.004 79.673 0.883 1.00 22.83 682 ASN B C 1
ATOM 1519 O O . ASN B 2 199 ? 72.001 79.793 1.557 1.00 27.35 682 ASN B O 1
ATOM 1524 N N . ARG B 2 200 ? 70.441 80.697 0.254 1.00 24.98 683 ARG B N 1
ATOM 1525 C CA . ARG B 2 200 ? 71.042 82.074 0.349 1.00 29.91 683 ARG B CA 1
ATOM 1526 C C . ARG B 2 200 ? 71.222 82.516 1.829 1.00 35.47 683 ARG B C 1
ATOM 1527 O O . ARG B 2 200 ? 72.295 82.962 2.250 1.00 35.19 683 ARG B O 1
ATOM 1529 N N . VAL B 2 201 ? 70.168 82.322 2.620 1.00 33.70 684 VAL B N 1
ATOM 1530 C CA . VAL B 2 201 ? 70.196 82.569 4.071 1.00 37.43 684 VAL B CA 1
ATOM 1531 C C . VAL B 2 201 ? 69.706 81.323 4.809 1.00 37.60 684 VAL B C 1
ATOM 1532 O O . VAL B 2 201 ? 68.770 80.695 4.338 1.00 39.77 684 VAL B O 1
ATOM 1536 N N . CYS B 2 202 ? 70.301 81.014 5.956 1.00 39.93 685 CYS B N 1
ATOM 1537 C CA . CYS B 2 202 ? 69.908 79.846 6.745 1.00 42.96 685 CYS B CA 1
ATOM 1538 C C . CYS B 2 202 ? 69.242 80.212 8.102 1.00 36.32 685 CYS B C 1
ATOM 1539 O O . CYS B 2 202 ? 69.609 81.191 8.731 1.00 35.45 685 CYS B O 1
ATOM 1542 N N . ALA B 2 203 ? 68.238 79.439 8.505 1.00 35.82 686 ALA B N 1
ATOM 1543 C CA . ALA B 2 203 ? 67.521 79.639 9.783 1.00 32.41 686 ALA B CA 1
ATOM 1544 C C . ALA B 2 203 ? 67.180 81.127 10.020 1.00 31.60 686 ALA B C 1
ATOM 1545 O O . ALA B 2 203 ? 67.448 81.707 11.068 1.00 29.95 686 ALA B O 1
ATOM 1547 N N . ARG B 2 204 ? 66.604 81.740 9.006 1.00 28.86 687 ARG B N 1
ATOM 1548 C CA . ARG B 2 204 ? 66.204 83.144 9.079 1.00 29.90 687 ARG B CA 1
ATOM 1549 C C . ARG B 2 204 ? 64.706 83.273 9.306 1.00 27.26 687 ARG B C 1
ATOM 1550 O O . ARG B 2 204 ? 63.884 82.666 8.610 1.00 23.08 687 ARG B O 1
ATOM 1558 N N . SER B 2 205 ? 64.342 84.048 10.323 1.00 22.28 688 SER B N 1
ATOM 1559 C CA . SER B 2 205 ? 62.973 84.189 10.719 1.00 21.37 688 SER B CA 1
ATOM 1560 C C . SER B 2 205 ? 62.082 84.581 9.542 1.00 21.65 688 SER B C 1
ATOM 1561 O O . SER B 2 205 ? 62.407 85.504 8.789 1.00 24.09 688 SER B O 1
ATOM 1564 N N . ARG B 2 206 ? 61.022 83.807 9.342 1.00 16.18 689 ARG B N 1
ATOM 1565 C CA . ARG B 2 206 ? 59.930 84.018 8.384 1.00 22.35 689 ARG B CA 1
ATOM 1566 C C . ARG B 2 206 ? 60.297 83.740 6.937 1.00 20.59 689 ARG B C 1
ATOM 1567 O O . ARG B 2 206 ? 59.523 84.001 6.046 1.00 25.40 689 ARG B O 1
ATOM 1575 N N . TRP B 2 207 ? 61.472 83.184 6.722 1.00 14.70 690 TRP B N 1
ATOM 1576 C CA . TRP B 2 207 ? 61.909 82.826 5.400 1.00 13.79 690 TRP B CA 1
ATOM 1577 C C . TRP B 2 207 ? 61.818 81.285 5.152 1.00 15.91 690 TRP B C 1
ATOM 1578 O O . TRP B 2 207 ? 62.493 80.526 5.867 1.00 16.69 690 TRP B O 1
ATOM 1580 N N . PRO B 2 208 ? 61.089 80.841 4.139 1.00 15.18 691 PRO B N 1
ATOM 1581 C CA . PRO B 2 208 ? 60.938 79.389 3.909 1.00 13.89 691 PRO B CA 1
ATOM 1582 C C . PRO B 2 208 ? 62.233 78.730 3.476 1.00 14.51 691 PRO B C 1
ATOM 1583 O O . PRO B 2 208 ? 62.916 79.282 2.627 1.00 18.17 691 PRO B O 1
ATOM 1587 N N . ALA B 2 209 ? 62.588 77.593 4.068 1.00 13.32 692 ALA B N 1
ATOM 1588 C CA . ALA B 2 209 ? 63.742 76.827 3.604 1.00 15.32 692 ALA B CA 1
ATOM 1589 C C . ALA B 2 209 ? 63.424 76.082 2.317 1.00 14.29 692 ALA B C 1
ATOM 1590 O O . ALA B 2 209 ? 62.280 75.603 2.112 1.00 14.23 692 ALA B O 1
ATOM 1592 N N . VAL B 2 210 ? 64.455 75.857 1.511 1.00 14.04 693 VAL B N 1
ATOM 1593 C CA . VAL B 2 210 ? 64.315 75.174 0.254 1.00 13.50 693 VAL B CA 1
ATOM 1594 C C . VAL B 2 210 ? 65.229 73.909 0.259 1.00 12.82 693 VAL B C 1
ATOM 1595 O O . VAL B 2 210 ? 66.374 74.005 0.639 1.00 14.59 693 VAL B O 1
ATOM 1599 N N . PHE B 2 211 ? 64.684 72.789 -0.216 1.00 12.20 694 PHE B N 1
ATOM 1600 C CA . PHE B 2 211 ? 65.361 71.492 -0.223 1.00 13.25 694 PHE B CA 1
ATOM 1601 C C . PHE B 2 211 ? 65.274 70.962 -1.646 1.00 13.22 694 PHE B C 1
ATOM 1602 O O . PHE B 2 211 ? 64.366 71.298 -2.416 1.00 15.19 694 PHE B O 1
ATOM 1610 N N . THR B 2 212 ? 66.176 70.031 -2.008 1.00 12.33 695 THR B N 1
ATOM 1611 C CA . THR B 2 212 ? 65.979 69.373 -3.266 1.00 12.60 695 THR B CA 1
ATOM 1612 C C . THR B 2 212 ? 64.921 68.269 -3.091 1.00 14.76 695 THR B C 1
ATOM 1613 O O . THR B 2 212 ? 64.887 67.597 -2.044 1.00 13.02 695 THR B O 1
ATOM 1617 N N . ARG B 2 213 ? 64.033 68.142 -4.067 1.00 11.87 696 ARG B N 1
ATOM 1618 C CA . ARG B 2 213 ? 62.858 67.300 -3.965 1.00 12.97 696 ARG B CA 1
ATOM 1619 C C . ARG B 2 213 ? 63.272 65.907 -4.515 1.00 14.79 696 ARG B C 1
ATOM 1620 O O . ARG B 2 213 ? 63.439 65.705 -5.721 1.00 13.09 696 ARG B O 1
ATOM 1628 N N . VAL B 2 214 ? 63.397 64.957 -3.607 1.00 13.58 697 VAL B N 1
ATOM 1629 C CA . VAL B 2 214 ? 63.960 63.632 -3.943 1.00 13.14 697 VAL B CA 1
ATOM 1630 C C . VAL B 2 214 ? 63.079 62.870 -4.944 1.00 14.47 697 VAL B C 1
ATOM 1631 O O . VAL B 2 214 ? 63.603 62.150 -5.781 1.00 13.33 697 VAL B O 1
ATOM 1635 N N . SER B 2 215 ? 61.775 63.113 -4.936 1.00 15.43 698 SER B N 1
ATOM 1636 C CA . SER B 2 215 ? 60.855 62.367 -5.821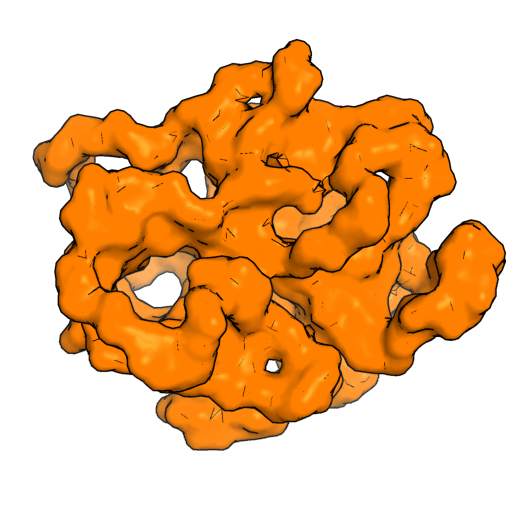 1.00 15.00 698 SER B CA 1
ATOM 1637 C C . SER B 2 215 ? 61.096 62.653 -7.299 1.00 12.61 698 SER B C 1
ATOM 1638 O O . SER B 2 215 ? 60.680 61.865 -8.164 1.00 18.15 698 SER B O 1
ATOM 1641 N N . VAL B 2 216 ? 61.784 63.738 -7.597 1.00 14.64 699 VAL B N 1
ATOM 1642 C CA . VAL B 2 216 ? 62.066 64.100 -8.980 1.00 17.00 699 VAL B CA 1
ATOM 1643 C C . VAL B 2 216 ? 63.181 63.184 -9.567 1.00 21.99 699 VAL B C 1
ATOM 1644 O O . VAL B 2 216 ? 63.313 63.064 -10.779 1.00 19.28 699 VAL B O 1
ATOM 1648 N N . PHE B 2 217 ? 63.974 62.596 -8.671 1.00 17.29 700 PHE B N 1
ATOM 1649 C CA . PHE B 2 217 ? 65.246 61.978 -9.007 1.00 18.83 700 PHE B CA 1
ATOM 1650 C C . PHE B 2 217 ? 65.289 60.522 -8.637 1.00 18.80 700 PHE B C 1
ATOM 1651 O O . PHE B 2 217 ? 66.369 59.871 -8.760 1.00 20.21 700 PHE B O 1
ATOM 1659 N N . VAL B 2 218 ? 64.165 59.960 -8.233 1.00 17.34 701 VAL B N 1
ATOM 1660 C CA . VAL B 2 218 ? 64.178 58.571 -7.792 1.00 17.95 701 VAL B CA 1
ATOM 1661 C C . VAL B 2 218 ? 64.468 57.562 -8.910 1.00 21.33 701 VAL B C 1
ATOM 1662 O O . VAL B 2 218 ? 65.018 56.498 -8.629 1.00 20.63 701 VAL B O 1
ATOM 1666 N N . ASP B 2 219 ? 64.139 57.890 -10.143 1.00 21.53 702 ASP B N 1
ATOM 1667 C CA . ASP B 2 219 ? 64.491 56.986 -11.274 1.00 26.59 702 ASP B CA 1
ATOM 1668 C C . ASP B 2 219 ? 66.022 56.801 -11.378 1.00 25.13 702 ASP B C 1
ATOM 1669 O O . ASP B 2 219 ? 66.509 55.675 -11.449 1.00 24.50 702 ASP B O 1
ATOM 1674 N N . TRP B 2 220 ? 66.760 57.899 -11.308 1.00 21.37 703 TRP B N 1
ATOM 1675 C CA . TRP B 2 220 ? 68.210 57.873 -11.238 1.00 22.71 703 TRP B CA 1
ATOM 1676 C C . TRP B 2 220 ? 68.750 57.110 -10.029 1.00 23.45 703 TRP B C 1
ATOM 1677 O O . TRP B 2 220 ? 69.677 56.246 -10.159 1.00 20.97 703 TRP B O 1
ATOM 1688 N N . ILE B 2 221 ? 68.180 57.368 -8.845 1.00 22.92 704 ILE B N 1
ATOM 1689 C CA . ILE B 2 221 ? 68.649 56.683 -7.635 1.00 19.77 704 ILE B CA 1
ATOM 1690 C C . ILE B 2 221 ? 68.512 55.166 -7.759 1.00 25.22 704 ILE B C 1
ATOM 1691 O O . ILE B 2 221 ? 69.466 54.404 -7.463 1.00 25.93 704 ILE B O 1
ATOM 1696 N N . HIS B 2 222 ? 67.339 54.716 -8.193 1.00 22.04 705 HIS B N 1
ATOM 1697 C CA . HIS B 2 222 ? 67.102 53.280 -8.376 1.00 28.26 705 HIS B CA 1
ATOM 1698 C C . HIS B 2 222 ? 68.061 52.677 -9.438 1.00 25.37 705 HIS B C 1
ATOM 1699 O O . HIS B 2 222 ? 68.596 51.578 -9.244 1.00 28.87 705 HIS B O 1
ATOM 1706 N N . LYS B 2 223 ? 68.278 53.400 -10.527 1.00 26.34 706 LYS B N 1
ATOM 1707 C CA . LYS B 2 223 ? 69.137 52.936 -11.592 1.00 29.77 706 LYS B CA 1
ATOM 1708 C C . LYS B 2 223 ? 70.556 52.729 -11.088 1.00 35.73 706 LYS B C 1
ATOM 1709 O O . LYS B 2 223 ? 71.180 51.691 -11.369 1.00 30.77 706 LYS B O 1
ATOM 1715 N N . VAL B 2 224 ? 71.047 53.704 -10.327 1.00 26.82 707 VAL B N 1
ATOM 1716 C CA . VAL B 2 224 ? 72.400 53.677 -9.797 1.00 28.62 707 VAL B CA 1
ATOM 1717 C C . VAL B 2 224 ? 72.558 52.512 -8.831 1.00 32.37 707 VAL B C 1
ATOM 1718 O O . VAL B 2 224 ? 73.583 51.818 -8.851 1.00 32.17 707 VAL B O 1
ATOM 1722 N N . MET B 2 225 ? 71.543 52.274 -8.006 1.00 26.35 708 MET B N 1
ATOM 1723 C CA . MET B 2 225 ? 71.609 51.256 -6.995 1.00 31.73 708 MET B CA 1
ATOM 1724 C C . MET B 2 225 ? 71.393 49.870 -7.635 1.00 40.13 708 MET B C 1
ATOM 1725 O O . MET B 2 225 ? 71.990 48.913 -7.158 1.00 41.39 708 MET B O 1
#

Secondary structure (DSSP, 8-state):
----/-BS-EE---TTEEEEE-TTS-EEEEEEEEETTEEEEEGGGSS-TT---TT-EEEES-SBSS--TT-TT-EEEEEEEEEE-STT--EEEEEESSPPPPSSSS-PPBPPPTT--PPTT-EEEEEESS--TTSS-TTB-EEEEEEEE-HHHHHHHTTT---TTEEEEPPPSS--B--TT-TT-EEEEEETTEEEEEEEE---SSSS-TT--EEEEEGGGSHHHHHHH-

Radius of gyration: 16.14 Å; Cα contacts (8 Å, |Δi|>4): 616; chains: 2; bounding box: 40×39×35 Å

Foldseek 3Di:
DPDD/DAPFFQDADQQKKFKAAQVRAGFEIWGAAFQFKTKFFLVSAPDQQGPRPNIWIWGQFQFRDDDPVDVRIDIFGWPHKDDADPPQRMIMTGTPDGHDDDPRHDHAAADAAPDDDDFFFKWKAWFLDDHPPRDDSGGITMDIWTWDAVVVLCVVVVNPADSQKTKTFFAQFQDFDDGSHGHTFGWTCPPNGTYGQWTDDDDPDHSDGGHIGMTGGRSNGVVVVVVVD

Organism: Homo sapiens (NCBI:txid9606)

CATH classification: 2.40.10.10 (+1 more: 2.40.10.10)

Nearest PDB structures (foldseek):
  2asu-assembly1_B  TM=1.004E+00  e=8.836E-46  Homo sapiens
  4o3t-assembly1_A  TM=9.400E-01  e=2.638E-25  Homo sapiens
  7moa-assembly1_D  TM=9.323E-01  e=1.815E-24  Homo sapiens
  7mo9-assembly1_D  TM=9.324E-01  e=2.503E-24  Homo sapiens
  7mo8-assembly1_A  TM=9.278E-01  e=6.573E-23  Homo sapiens

GO terms:
  GO:0005576 extracellular region (C, IDA)
  GO:0030971 receptor tyrosine kinase binding (F, IDA)
  GO:0045721 negative regulation of gluconeogenesis (P, IDA)
  GO:2000479 regulation of cAMP-dependent protein kinase activity (P, IDA)
  GO:0005576 extracellular region (C, TAS)
  GO:0005515 protein binding (F, IPI)
  GO:0031012 extracellular matrix (C, HDA)